Protein AF-A0A2U1QPB9-F1 (afdb_monomer)

Structure (mmCIF, N/CA/C/O backbone):
data_AF-A0A2U1QPB9-F1
#
_entry.id   AF-A0A2U1QPB9-F1
#
loop_
_atom_site.group_PDB
_atom_site.id
_atom_site.type_symbol
_atom_site.label_atom_id
_atom_site.label_alt_id
_atom_site.label_comp_id
_atom_site.label_asym_id
_atom_site.label_entity_id
_atom_site.label_seq_id
_atom_site.pdbx_PDB_ins_code
_atom_site.Cartn_x
_atom_site.Cartn_y
_atom_site.Cartn_z
_atom_site.occupancy
_atom_site.B_iso_or_equiv
_atom_site.auth_seq_id
_atom_site.auth_comp_id
_atom_site.auth_asym_id
_atom_site.auth_atom_id
_atom_site.pdbx_PDB_model_num
ATOM 1 N N . MET A 1 1 ? -18.618 -3.425 -30.681 1.00 31.23 1 MET A N 1
ATOM 2 C CA . MET A 1 1 ? -19.713 -3.202 -29.715 1.00 31.23 1 MET A CA 1
ATOM 3 C C . MET A 1 1 ? -19.064 -2.674 -28.454 1.00 31.23 1 MET A C 1
ATOM 5 O O . MET A 1 1 ? -18.301 -3.406 -27.848 1.00 31.23 1 MET A O 1
ATOM 9 N N . GLY A 1 2 ? -19.210 -1.377 -28.180 1.00 29.22 2 GLY A N 1
ATOM 10 C CA . GLY A 1 2 ? -18.574 -0.750 -27.023 1.00 29.22 2 GLY A CA 1
ATOM 11 C C . GLY A 1 2 ? -19.308 -1.152 -25.754 1.00 29.22 2 GLY A C 1
ATOM 12 O O . GLY A 1 2 ? -20.514 -0.918 -25.661 1.00 29.22 2 GLY A O 1
ATOM 13 N N . ASP A 1 3 ? -18.593 -1.765 -24.814 1.00 31.22 3 ASP A N 1
ATOM 14 C CA . ASP A 1 3 ? -19.097 -2.020 -23.470 1.00 31.22 3 ASP A CA 1
ATOM 15 C C . ASP A 1 3 ? -19.574 -0.693 -22.873 1.00 31.22 3 ASP A C 1
ATOM 17 O O . ASP A 1 3 ? -18.786 0.211 -22.589 1.00 31.22 3 ASP A O 1
ATOM 21 N N . GLN A 1 4 ? -20.889 -0.542 -22.718 1.00 29.77 4 GLN A N 1
ATOM 22 C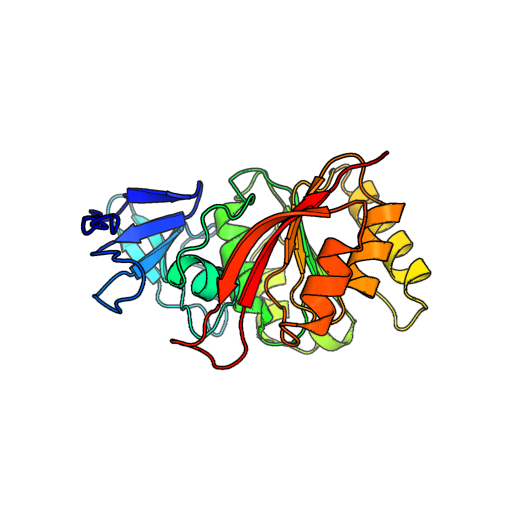 CA . GLN A 1 4 ? -21.459 0.557 -21.951 1.00 29.77 4 GLN A CA 1
ATOM 23 C C . GLN A 1 4 ? -21.097 0.334 -20.480 1.00 29.77 4 GLN A C 1
ATOM 25 O O . GLN A 1 4 ? -21.797 -0.369 -19.751 1.00 29.77 4 GLN A O 1
ATOM 30 N N . ILE A 1 5 ? -19.973 0.913 -20.055 1.00 40.00 5 ILE A N 1
ATOM 31 C CA . ILE A 1 5 ? -19.522 0.918 -18.662 1.00 40.00 5 ILE A CA 1
ATOM 32 C C . ILE A 1 5 ? -20.574 1.670 -17.842 1.00 40.00 5 ILE A C 1
ATOM 34 O O . ILE A 1 5 ? -20.706 2.894 -17.941 1.00 40.00 5 ILE A O 1
ATOM 38 N N . ARG A 1 6 ? -21.368 0.919 -17.074 1.00 33.16 6 ARG A N 1
ATOM 39 C CA . ARG A 1 6 ? -22.390 1.476 -16.184 1.00 33.16 6 ARG A CA 1
ATOM 40 C C . ARG A 1 6 ? -21.696 2.234 -15.043 1.00 33.16 6 ARG A C 1
ATOM 42 O O . ARG A 1 6 ? -20.728 1.707 -14.499 1.00 33.16 6 ARG A O 1
ATOM 49 N N . PRO A 1 7 ? -22.165 3.436 -14.666 1.00 39.03 7 PRO A N 1
ATOM 50 C CA . PRO A 1 7 ? -21.638 4.138 -13.500 1.00 39.03 7 PRO A CA 1
ATOM 51 C C . PRO A 1 7 ? -21.845 3.281 -12.244 1.00 39.03 7 PRO A C 1
ATOM 53 O O . PRO A 1 7 ? -22.970 2.864 -11.958 1.00 39.03 7 PRO A O 1
ATOM 56 N N . TYR A 1 8 ? -20.761 3.001 -11.518 1.00 43.78 8 TYR A N 1
ATOM 57 C CA . TYR A 1 8 ? -20.815 2.299 -10.237 1.00 43.78 8 TYR A CA 1
ATOM 58 C C . TYR A 1 8 ? -21.215 3.307 -9.160 1.00 43.78 8 TYR A C 1
ATOM 60 O O . TYR A 1 8 ? -20.499 4.281 -8.947 1.00 43.78 8 TYR A O 1
ATOM 68 N N . TYR A 1 9 ? -22.360 3.103 -8.510 1.00 41.06 9 TYR A N 1
ATOM 69 C CA . TYR A 1 9 ? -22.781 3.903 -7.360 1.00 41.06 9 TYR A CA 1
ATOM 70 C C . TYR A 1 9 ? -22.351 3.176 -6.089 1.00 41.06 9 TYR A C 1
ATOM 72 O O . TYR A 1 9 ? -22.903 2.123 -5.773 1.00 41.06 9 TYR A O 1
ATOM 80 N N . ALA A 1 10 ? -21.371 3.723 -5.376 1.00 54.56 10 ALA A N 1
ATOM 81 C CA . ALA A 1 10 ? -20.913 3.183 -4.105 1.00 54.56 10 ALA A CA 1
ATOM 82 C C . ALA A 1 10 ? -21.381 4.078 -2.953 1.00 54.56 10 ALA A C 1
ATOM 84 O O . ALA A 1 10 ? -20.996 5.248 -2.855 1.00 54.56 10 ALA A O 1
ATOM 85 N N . ASN A 1 11 ? -22.210 3.514 -2.072 1.00 58.34 11 ASN A N 1
ATOM 86 C CA . ASN A 1 11 ? -22.439 4.093 -0.751 1.00 58.34 11 ASN A CA 1
ATOM 87 C C . ASN A 1 11 ? -21.139 4.006 0.057 1.00 58.34 11 ASN A C 1
ATOM 89 O O . ASN A 1 11 ? -20.314 3.125 -0.204 1.00 58.34 11 ASN A O 1
ATOM 93 N N . PHE A 1 12 ? -20.971 4.887 1.047 1.00 60.97 12 PHE A N 1
ATOM 94 C CA . PHE A 1 12 ? -19.827 4.800 1.953 1.00 60.97 12 PHE A CA 1
ATOM 95 C C . PHE A 1 12 ? -19.706 3.376 2.526 1.00 60.97 12 PHE A C 1
ATOM 97 O O . PHE A 1 12 ? -20.703 2.800 2.964 1.00 60.97 12 PHE A O 1
ATOM 104 N N . GLY A 1 13 ? -18.497 2.809 2.486 1.00 60.69 13 GLY A N 1
ATOM 105 C CA . GLY A 1 13 ? -18.229 1.440 2.936 1.00 60.69 13 GLY A CA 1
ATOM 106 C C . GLY A 1 13 ? -18.401 0.358 1.866 1.00 60.69 13 GLY A C 1
ATOM 107 O O . GLY A 1 13 ? -18.255 -0.820 2.178 1.00 60.69 13 GLY A O 1
ATOM 108 N N . THR A 1 14 ? -18.664 0.716 0.603 1.00 77.81 14 THR A N 1
ATOM 109 C CA . THR A 1 14 ? -18.613 -0.269 -0.489 1.00 77.81 14 THR A CA 1
ATOM 110 C C . THR A 1 14 ? -17.170 -0.727 -0.681 1.00 77.81 14 THR A C 1
ATOM 112 O O . THR A 1 14 ? -16.302 0.077 -1.023 1.00 77.81 14 THR A O 1
ATOM 115 N N . THR A 1 15 ? -16.909 -2.012 -0.464 1.00 84.62 15 THR A N 1
ATOM 116 C CA . THR A 1 15 ? -15.596 -2.620 -0.694 1.00 84.62 15 THR A CA 1
ATOM 117 C C . THR A 1 15 ? -15.289 -2.645 -2.190 1.00 84.62 15 THR A C 1
ATOM 119 O O . THR A 1 15 ? -16.035 -3.236 -2.971 1.00 84.62 15 THR A O 1
ATOM 122 N N . LEU A 1 16 ? -14.196 -1.992 -2.587 1.00 86.38 16 LEU A N 1
ATOM 123 C CA . LEU A 1 16 ? -13.670 -2.033 -3.954 1.00 86.38 16 LEU A CA 1
ATOM 124 C C . LEU A 1 16 ? -12.620 -3.143 -4.095 1.00 86.38 16 LEU A C 1
ATOM 126 O O . LEU A 1 16 ? -12.672 -3.936 -5.031 1.00 86.38 16 LEU A O 1
ATOM 130 N N . PHE A 1 17 ? -11.711 -3.211 -3.123 1.00 88.88 17 PHE A N 1
ATOM 131 C CA . PHE A 1 17 ? -10.775 -4.311 -2.893 1.00 88.88 17 PHE A CA 1
ATOM 132 C C . PHE A 1 17 ? -10.798 -4.643 -1.405 1.00 88.88 17 PHE A C 1
ATOM 134 O O . PHE A 1 17 ? -11.188 -3.796 -0.601 1.00 88.88 17 PHE A O 1
ATOM 141 N N . ASP A 1 18 ? -10.368 -5.836 -1.010 1.00 89.12 18 ASP A N 1
ATOM 142 C CA . ASP A 1 18 ? -10.300 -6.174 0.412 1.00 89.12 18 ASP A CA 1
ATOM 143 C C . ASP A 1 18 ? -9.385 -5.175 1.144 1.00 89.12 18 ASP A C 1
ATOM 145 O O . ASP A 1 18 ? -8.213 -5.028 0.809 1.00 89.12 18 ASP A O 1
ATOM 149 N N . GLY A 1 19 ? -9.945 -4.433 2.105 1.00 88.56 19 GLY A N 1
ATOM 150 C CA . GLY A 1 19 ? -9.255 -3.349 2.822 1.00 88.56 19 GLY A CA 1
ATOM 151 C C . GLY A 1 19 ? -9.299 -1.962 2.157 1.00 88.56 19 GLY A C 1
ATOM 152 O O . GLY A 1 19 ? -8.872 -0.990 2.782 1.00 88.56 19 GLY A O 1
ATOM 153 N N . VAL A 1 20 ? -9.862 -1.834 0.948 1.00 90.31 20 VAL A N 1
ATOM 154 C CA . VAL A 1 20 ? -10.071 -0.556 0.244 1.00 90.31 20 VAL A CA 1
ATOM 155 C C . VAL A 1 20 ? -11.555 -0.308 -0.010 1.00 90.31 20 VAL A C 1
ATOM 157 O O . VAL A 1 20 ? -12.249 -1.098 -0.655 1.00 90.31 20 VAL A O 1
ATOM 160 N N . PHE A 1 21 ? -12.031 0.849 0.434 1.00 88.56 21 PHE A N 1
ATOM 161 C CA . PHE A 1 21 ? -13.428 1.252 0.337 1.00 88.56 21 PHE A CA 1
ATOM 162 C C . PHE A 1 21 ? -13.599 2.423 -0.623 1.00 88.56 21 PHE A C 1
ATOM 164 O O . PHE A 1 21 ? -12.686 3.219 -0.840 1.00 88.56 21 PHE A O 1
ATOM 171 N N . LEU A 1 22 ? -14.795 2.531 -1.186 1.00 85.19 22 LEU A N 1
ATOM 172 C CA . LEU A 1 22 ? -15.170 3.553 -2.149 1.00 85.19 22 LEU A CA 1
ATOM 173 C C . LEU A 1 22 ? -16.419 4.297 -1.675 1.00 85.19 22 LEU A C 1
ATOM 175 O O . LEU A 1 22 ? -17.370 3.686 -1.185 1.00 85.19 22 LEU A O 1
ATOM 179 N N . GLN A 1 23 ? -16.441 5.607 -1.906 1.00 79.19 23 GLN A N 1
ATOM 180 C CA . GLN A 1 23 ? -17.646 6.429 -1.873 1.00 79.19 23 GLN A CA 1
ATOM 181 C C . GLN A 1 23 ? -17.743 7.238 -3.170 1.00 79.19 23 GLN A C 1
ATOM 183 O O . GLN A 1 23 ? -16.753 7.806 -3.623 1.00 79.19 23 GLN A O 1
ATOM 188 N N . GLY A 1 24 ? -18.939 7.324 -3.756 1.00 70.62 24 GLY A N 1
ATOM 189 C CA . GLY A 1 24 ? -19.188 8.148 -4.944 1.00 70.62 24 GLY A CA 1
ATOM 190 C C . GLY A 1 24 ? -19.326 7.340 -6.234 1.00 70.62 24 GLY A C 1
ATOM 191 O O . GLY A 1 24 ? -19.690 6.161 -6.202 1.00 70.62 24 GLY A O 1
ATOM 192 N N . LYS A 1 25 ? -19.119 7.996 -7.386 1.00 57.69 25 LYS A N 1
ATOM 193 C CA . LYS A 1 25 ? -19.353 7.396 -8.708 1.00 57.69 25 LYS A CA 1
ATOM 194 C C . LYS A 1 25 ? -18.043 7.034 -9.395 1.00 57.69 25 LYS A C 1
ATOM 196 O O . LYS A 1 25 ? -17.324 7.906 -9.845 1.00 57.69 25 LYS A O 1
ATOM 201 N N . MET A 1 26 ? -17.757 5.753 -9.593 1.00 52.47 26 MET A N 1
ATOM 202 C CA . MET A 1 26 ? -16.666 5.378 -10.500 1.00 52.47 26 MET A CA 1
ATOM 203 C C . MET A 1 26 ? -17.198 5.170 -11.914 1.00 52.47 26 MET A C 1
ATOM 205 O O . MET A 1 26 ? -18.102 4.363 -12.147 1.00 52.47 26 MET A O 1
ATOM 209 N N . ARG A 1 27 ? -16.600 5.869 -12.880 1.00 52.16 27 ARG A N 1
ATOM 210 C CA . ARG A 1 27 ? -16.735 5.568 -14.306 1.00 52.16 27 ARG A CA 1
ATOM 211 C C . ARG A 1 27 ? -15.343 5.627 -14.929 1.00 52.16 27 ARG A C 1
ATOM 213 O O . ARG A 1 27 ? -14.670 6.649 -14.850 1.00 52.16 27 ARG A O 1
ATOM 220 N N . ALA A 1 28 ? -14.905 4.505 -15.504 1.00 45.84 28 ALA A N 1
ATOM 221 C CA . ALA A 1 28 ? -13.583 4.386 -16.113 1.00 45.84 28 ALA A CA 1
ATOM 222 C C . ALA A 1 28 ? -13.375 5.500 -17.153 1.00 45.84 28 ALA A C 1
ATOM 224 O O . ALA A 1 28 ? -14.188 5.652 -18.067 1.00 45.84 28 ALA A O 1
ATOM 225 N N . GLY A 1 29 ? -12.313 6.292 -16.985 1.00 47.53 29 GLY A N 1
ATOM 226 C CA . GLY A 1 29 ? -11.995 7.420 -17.864 1.00 47.53 29 GLY A CA 1
ATOM 227 C C . GLY A 1 29 ? -12.752 8.728 -17.588 1.00 47.53 29 GLY A C 1
ATOM 228 O O . GLY A 1 29 ? -12.654 9.639 -18.406 1.00 47.53 29 GLY A O 1
ATOM 229 N N . THR A 1 30 ? -13.490 8.864 -16.477 1.00 49.97 30 THR A N 1
ATOM 230 C CA . THR A 1 30 ? -14.100 10.148 -16.066 1.00 49.97 30 THR A CA 1
ATOM 231 C C . THR A 1 30 ? -13.892 10.451 -14.578 1.00 49.97 30 THR A C 1
ATOM 233 O O . THR A 1 30 ? -14.080 9.576 -13.738 1.00 49.97 30 THR A O 1
ATOM 236 N N . ASN A 1 31 ? -13.575 11.713 -14.268 1.00 48.59 31 ASN A N 1
ATOM 237 C CA . ASN A 1 31 ? -13.166 12.234 -12.951 1.00 48.59 31 ASN A CA 1
ATOM 238 C C . ASN A 1 31 ? -14.324 12.528 -11.965 1.00 48.59 31 ASN A C 1
ATOM 240 O O . ASN A 1 31 ? -14.207 13.425 -11.129 1.00 48.59 31 ASN A O 1
ATOM 244 N N . GLU A 1 32 ? -15.475 11.863 -12.050 1.00 53.94 32 GLU A N 1
ATOM 245 C CA . GLU A 1 32 ? -16.621 12.254 -11.212 1.00 53.94 32 GLU A CA 1
ATOM 246 C C . GLU A 1 32 ? -16.530 11.678 -9.786 1.00 53.94 32 GLU A C 1
ATOM 248 O O . GLU A 1 32 ? -16.831 10.522 -9.560 1.00 53.94 32 GLU A O 1
ATOM 253 N N . THR A 1 33 ? -16.130 12.509 -8.816 1.00 64.25 33 THR A N 1
ATOM 254 C CA . THR A 1 33 ? -16.472 12.435 -7.371 1.00 64.25 33 THR A CA 1
ATOM 255 C C . THR A 1 33 ? -16.235 11.123 -6.598 1.00 64.25 33 THR A C 1
ATOM 257 O O . THR A 1 33 ? -16.818 10.939 -5.528 1.00 64.25 33 THR A O 1
ATOM 260 N N . ALA A 1 34 ? -15.401 10.210 -7.097 1.00 73.81 34 ALA A N 1
ATOM 261 C CA . ALA A 1 34 ? -15.007 9.002 -6.374 1.00 73.81 34 ALA A CA 1
ATOM 262 C C . ALA A 1 34 ? -13.895 9.294 -5.355 1.00 73.81 34 ALA A C 1
ATOM 264 O O . ALA A 1 34 ? -12.807 9.739 -5.730 1.00 73.81 34 ALA A O 1
ATOM 265 N N . THR A 1 35 ? -14.152 8.976 -4.088 1.00 82.56 35 THR A N 1
ATOM 266 C CA . THR A 1 35 ? -13.167 9.037 -3.003 1.00 82.56 35 THR A CA 1
ATOM 267 C C . THR A 1 35 ? -12.873 7.628 -2.504 1.00 82.56 35 THR A C 1
ATOM 269 O O . THR A 1 35 ? -13.791 6.832 -2.287 1.00 82.56 35 THR A O 1
ATOM 272 N N . TYR A 1 36 ? -11.591 7.316 -2.332 1.00 87.00 36 TYR A N 1
ATOM 273 C CA . TYR A 1 36 ? -11.118 6.011 -1.871 1.00 87.00 36 TYR A CA 1
ATOM 274 C C . TYR A 1 36 ? -10.655 6.104 -0.428 1.00 87.00 36 TYR A C 1
ATOM 276 O O . TYR A 1 36 ? -10.096 7.126 -0.024 1.00 87.00 36 TYR A O 1
ATOM 284 N N . TYR A 1 37 ? -10.847 5.027 0.324 1.00 89.12 37 TYR A N 1
ATOM 285 C CA . TYR A 1 37 ? -10.541 4.995 1.744 1.00 89.12 37 TYR A CA 1
ATOM 286 C C . TYR A 1 37 ? -9.837 3.708 2.150 1.00 89.12 37 TYR A C 1
ATOM 288 O O . TYR A 1 37 ? -10.176 2.627 1.667 1.00 89.12 37 TYR A O 1
ATOM 296 N N . THR A 1 38 ? -8.939 3.822 3.122 1.00 90.38 38 THR A N 1
ATOM 297 C CA . THR A 1 38 ? -8.446 2.698 3.923 1.00 90.38 38 THR A CA 1
ATOM 298 C C . THR A 1 38 ? -8.943 2.839 5.357 1.00 90.38 38 THR A C 1
ATOM 300 O O . THR A 1 38 ? -9.168 3.948 5.844 1.00 90.38 38 THR A O 1
ATOM 303 N N . LYS A 1 39 ? -9.164 1.720 6.048 1.00 89.69 39 LYS A N 1
ATOM 304 C CA . LYS A 1 39 ? -9.515 1.751 7.473 1.00 89.69 39 LYS A CA 1
ATOM 305 C C . LYS A 1 39 ? -8.243 1.998 8.280 1.00 89.69 39 LYS A C 1
ATOM 307 O O . LYS A 1 39 ? -7.309 1.210 8.180 1.00 89.69 39 LYS A O 1
ATOM 312 N N . LYS A 1 40 ? -8.211 3.054 9.088 1.00 86.94 40 LYS A N 1
ATOM 313 C CA . LYS A 1 40 ? -7.020 3.417 9.858 1.00 86.94 40 LYS A CA 1
ATOM 314 C C . LYS A 1 40 ? -6.697 2.322 10.875 1.00 86.94 40 LYS A C 1
ATOM 316 O O . LYS A 1 40 ? -7.575 1.892 11.627 1.00 86.94 40 LYS A O 1
ATOM 321 N N . LEU A 1 41 ? -5.443 1.875 10.890 1.00 85.81 41 LEU A N 1
ATOM 322 C CA . LEU A 1 41 ? -5.000 0.811 11.793 1.00 85.81 41 LEU A CA 1
ATOM 323 C C . LEU A 1 41 ? -4.977 1.243 13.268 1.00 85.81 41 LEU A C 1
ATOM 325 O O . LEU A 1 41 ? -5.412 0.487 14.136 1.00 85.81 41 LEU A O 1
ATOM 329 N N . GLU A 1 42 ? -4.491 2.460 13.524 1.00 79.38 42 GLU A N 1
ATOM 330 C CA . GLU A 1 42 ? -4.326 3.051 14.856 1.00 79.38 42 GLU A CA 1
ATOM 331 C C . GLU A 1 42 ? -5.126 4.369 14.936 1.00 79.38 42 GLU A C 1
ATOM 333 O O . GLU A 1 42 ? -4.629 5.426 14.530 1.00 79.38 42 GLU A O 1
ATOM 338 N N . PRO A 1 43 ? -6.395 4.322 15.390 1.00 75.00 43 PRO A N 1
ATOM 339 C CA . PRO A 1 43 ? -7.240 5.508 15.540 1.00 75.00 43 PRO A CA 1
ATOM 340 C C . PRO A 1 43 ? -6.640 6.540 16.504 1.00 75.00 43 PRO A C 1
ATOM 342 O O . PRO A 1 43 ? -6.023 6.179 17.508 1.00 75.00 43 PRO A O 1
ATOM 345 N N . GLY A 1 44 ? -6.823 7.829 16.216 1.00 69.69 44 GLY A N 1
ATOM 346 C CA . GLY A 1 44 ? -6.347 8.935 17.055 1.00 69.69 44 GLY A CA 1
ATOM 347 C C . GLY A 1 44 ? -4.836 9.200 17.019 1.00 69.69 44 GLY A C 1
ATOM 348 O O . GLY A 1 44 ? -4.380 10.155 17.648 1.00 69.69 44 GLY A O 1
ATOM 349 N N . GLN A 1 45 ? -4.052 8.400 16.289 1.00 68.81 45 GLN A N 1
ATOM 350 C CA . GLN A 1 45 ? -2.648 8.696 16.004 1.00 68.81 45 GLN A CA 1
ATOM 351 C C . GLN A 1 45 ? -2.517 9.241 14.583 1.00 68.81 45 GLN A C 1
ATOM 353 O O . GLN A 1 45 ? -2.634 8.501 13.606 1.00 68.81 45 GLN A O 1
ATOM 358 N N . ASP A 1 46 ? -2.281 10.546 14.476 1.00 63.28 46 ASP A N 1
ATOM 359 C CA . ASP A 1 46 ? -1.917 11.191 13.218 1.00 63.28 46 ASP A CA 1
ATOM 360 C C . ASP A 1 46 ? -0.398 11.341 13.167 1.00 63.28 46 ASP A C 1
ATOM 362 O O . ASP A 1 46 ? 0.238 11.748 14.142 1.00 63.28 46 ASP A O 1
ATOM 366 N N . PHE A 1 47 ? 0.197 11.008 12.027 1.00 65.25 47 PHE A N 1
ATOM 367 C CA . PHE A 1 47 ? 1.612 11.265 11.775 1.00 65.25 47 PHE A CA 1
ATOM 368 C C . PHE A 1 47 ? 1.746 12.499 10.871 1.00 65.25 47 PHE A C 1
ATOM 370 O O . PHE A 1 47 ? 0.782 12.881 10.200 1.00 65.25 47 PHE A O 1
ATOM 377 N N . PRO A 1 48 ? 2.912 13.170 10.857 1.00 53.88 48 PRO A N 1
ATOM 378 C CA . PRO A 1 48 ? 3.106 14.356 10.036 1.00 53.88 48 PRO A CA 1
ATOM 379 C C . PRO A 1 48 ? 2.740 14.063 8.580 1.00 53.88 48 PRO A C 1
ATOM 381 O O . PRO A 1 48 ? 3.258 13.117 7.989 1.00 53.88 48 PRO A O 1
ATOM 384 N N . HIS A 1 49 ? 1.856 14.892 8.021 1.00 59.00 49 HIS A N 1
ATOM 385 C CA . HIS A 1 49 ? 1.332 14.759 6.661 1.00 59.00 49 HIS A CA 1
ATOM 386 C C . HIS A 1 49 ? 0.414 13.556 6.430 1.00 59.00 49 HIS A C 1
ATOM 388 O O . HIS A 1 49 ? 0.303 13.103 5.296 1.00 59.00 49 HIS A O 1
ATOM 394 N N . ASP A 1 50 ? -0.279 13.056 7.453 1.00 61.66 50 ASP A N 1
ATOM 395 C CA . ASP A 1 50 ? -1.374 12.125 7.205 1.00 61.66 50 ASP A CA 1
ATOM 396 C C . ASP A 1 50 ? -2.451 12.774 6.305 1.00 61.66 50 ASP A C 1
ATOM 398 O O . ASP A 1 50 ? -2.701 13.982 6.370 1.00 61.66 50 ASP A O 1
ATOM 402 N N . CYS A 1 51 ? -3.049 11.985 5.411 1.00 67.25 51 CYS A N 1
ATOM 403 C CA . CYS A 1 51 ? -4.157 12.462 4.582 1.00 67.25 51 CYS A CA 1
ATOM 404 C C . CYS A 1 51 ? -5.402 12.715 5.439 1.00 67.25 51 CYS A C 1
ATOM 406 O O . CYS A 1 51 ? -5.469 12.304 6.594 1.00 67.25 51 CYS A O 1
ATOM 408 N N . GLU A 1 52 ? -6.406 13.369 4.855 1.00 73.75 52 GLU A N 1
ATOM 409 C CA . GLU A 1 52 ? -7.680 13.634 5.525 1.00 73.75 52 GLU A CA 1
ATOM 410 C C . GLU A 1 52 ? -8.260 12.355 6.159 1.00 73.75 52 GLU A C 1
ATOM 412 O O . GLU A 1 52 ? -8.432 11.329 5.491 1.00 73.75 52 GLU A O 1
ATOM 417 N N . VAL A 1 53 ? -8.538 12.425 7.463 1.00 75.31 53 VAL A N 1
ATOM 418 C CA . VAL A 1 53 ? -9.155 11.348 8.240 1.00 75.31 53 VAL A CA 1
ATOM 419 C C . VAL A 1 53 ? -10.629 11.673 8.423 1.00 75.31 53 VAL A C 1
ATOM 421 O O . VAL A 1 53 ? -10.995 12.760 8.869 1.00 75.31 53 VAL A O 1
ATOM 424 N N . VAL A 1 54 ? -11.479 10.709 8.093 1.00 73.44 54 VAL A N 1
ATOM 425 C CA . VAL A 1 54 ? -12.926 10.802 8.246 1.00 73.44 54 VAL A CA 1
ATOM 426 C C . VAL A 1 54 ? -13.366 9.760 9.263 1.00 73.44 54 VAL A C 1
ATOM 428 O O . VAL A 1 54 ? -13.182 8.558 9.064 1.00 73.44 54 VAL A O 1
ATOM 431 N N . THR A 1 55 ? -13.967 10.212 10.359 1.00 69.69 55 THR A N 1
ATOM 432 C CA . THR A 1 55 ? -14.581 9.325 11.351 1.00 69.69 55 THR A CA 1
ATOM 433 C C . THR A 1 55 ? -16.027 9.072 10.972 1.00 69.69 55 THR A C 1
ATOM 435 O O . THR A 1 55 ? -16.805 10.007 10.776 1.00 69.69 55 THR A O 1
ATOM 438 N N . ILE A 1 56 ? -16.396 7.801 10.867 1.00 65.31 56 ILE A N 1
ATOM 439 C CA . ILE A 1 56 ? -17.762 7.384 10.544 1.00 65.31 56 ILE A CA 1
ATOM 440 C C . ILE A 1 56 ? -18.290 6.532 11.698 1.00 65.31 56 ILE A C 1
ATOM 442 O O . ILE A 1 56 ? -17.535 6.187 12.609 1.00 65.31 56 ILE A O 1
ATOM 446 N N . GLN A 1 57 ? -19.610 6.325 11.716 1.00 52.28 57 GLN A N 1
ATOM 447 C CA . GLN A 1 57 ? -20.367 5.640 12.770 1.00 52.28 57 GLN A CA 1
ATOM 448 C C . GLN A 1 57 ? -19.577 4.492 13.422 1.00 52.28 57 GLN A C 1
ATOM 450 O O . GLN A 1 57 ? -18.856 3.759 12.749 1.00 52.28 57 GLN A O 1
ATOM 455 N N . ASP A 1 58 ? -19.718 4.375 14.744 1.00 64.62 58 ASP A N 1
ATOM 456 C CA . ASP A 1 58 ? -18.969 3.457 15.617 1.00 64.62 58 ASP A CA 1
ATOM 457 C C . ASP A 1 58 ? -17.497 3.835 15.878 1.00 64.62 58 ASP A C 1
ATOM 459 O O . ASP A 1 58 ? -16.686 2.982 16.233 1.00 64.62 58 ASP A O 1
ATOM 463 N N . ASN A 1 59 ? -17.146 5.125 15.756 1.00 71.94 59 ASN A N 1
ATOM 464 C CA . ASN A 1 59 ? -15.795 5.662 16.006 1.00 71.94 59 ASN A CA 1
ATOM 465 C C . ASN A 1 59 ? -14.700 4.994 15.157 1.00 71.94 59 ASN A C 1
ATOM 467 O O . ASN A 1 59 ? -13.539 4.918 15.564 1.00 71.94 59 ASN A O 1
ATOM 471 N N . VAL A 1 60 ? -15.057 4.507 13.967 1.00 79.81 60 VAL A N 1
ATOM 472 C CA . VAL A 1 60 ? -14.080 3.958 13.030 1.00 79.81 60 VAL A CA 1
ATOM 473 C C . VAL A 1 60 ? -13.513 5.095 12.190 1.00 79.81 60 VAL A C 1
ATOM 475 O O . VAL A 1 60 ? -14.243 5.789 11.480 1.00 79.81 60 VAL A O 1
ATOM 478 N N . GLU A 1 61 ? -12.198 5.275 12.269 1.00 84.81 61 GLU A N 1
ATOM 479 C CA . GLU A 1 61 ? -11.461 6.235 11.453 1.00 84.81 61 GLU A CA 1
ATOM 480 C C . GLU A 1 61 ? -11.079 5.615 10.107 1.00 84.81 61 GLU A C 1
ATOM 482 O O . GLU A 1 61 ? -10.486 4.535 10.032 1.00 84.81 61 GLU A O 1
ATOM 487 N N . TYR A 1 62 ? -11.407 6.323 9.033 1.00 86.06 62 TYR A N 1
ATOM 488 C CA . TYR A 1 62 ? -10.989 6.013 7.675 1.00 86.06 62 TYR A CA 1
ATOM 489 C C . TYR A 1 62 ? -10.055 7.102 7.171 1.00 86.06 62 TYR A C 1
ATOM 491 O O . TYR A 1 62 ? -10.268 8.283 7.430 1.00 86.06 62 TYR A O 1
ATOM 499 N N . ARG A 1 63 ? -9.039 6.712 6.411 1.00 86.88 63 ARG A N 1
ATOM 500 C CA . ARG A 1 63 ? -8.117 7.632 5.754 1.00 86.88 63 ARG A CA 1
ATOM 501 C C . ARG A 1 63 ? -8.494 7.773 4.291 1.00 86.88 63 ARG A C 1
ATOM 503 O O . ARG A 1 63 ? -8.663 6.767 3.607 1.00 86.88 63 ARG A O 1
ATOM 510 N N . VAL A 1 64 ? -8.568 9.005 3.801 1.00 87.31 64 VAL A N 1
ATOM 511 C CA . VAL A 1 64 ? -8.731 9.294 2.373 1.00 87.31 64 VAL A CA 1
ATOM 512 C C . VAL A 1 64 ? -7.435 8.965 1.632 1.00 87.31 64 VAL A C 1
ATOM 514 O O . VAL A 1 64 ? -6.353 9.436 1.990 1.00 87.31 64 VAL A O 1
ATOM 517 N N . MET A 1 65 ? -7.535 8.172 0.567 1.00 87.94 65 MET A N 1
ATOM 518 C CA . MET A 1 65 ? -6.404 7.914 -0.318 1.00 87.94 65 MET A CA 1
ATOM 519 C C . MET A 1 65 ? -6.309 9.014 -1.370 1.00 87.94 65 MET A C 1
ATOM 521 O O . MET A 1 65 ? -7.226 9.173 -2.176 1.00 87.94 65 MET A O 1
ATOM 525 N N . ASN A 1 66 ? -5.195 9.747 -1.395 1.00 85.69 66 ASN A N 1
ATOM 526 C CA . ASN A 1 66 ? -4.956 10.798 -2.378 1.00 85.69 66 ASN A CA 1
ATOM 527 C C . ASN A 1 66 ? -4.253 10.223 -3.629 1.00 85.69 66 ASN A C 1
ATOM 529 O O . ASN A 1 66 ? -3.078 9.853 -3.540 1.00 85.69 66 ASN A O 1
ATOM 533 N N . PRO A 1 67 ? -4.913 10.186 -4.807 1.00 85.12 67 PRO A N 1
ATOM 534 C CA . PRO A 1 67 ? -4.322 9.661 -6.041 1.00 85.12 67 PRO A CA 1
ATOM 535 C C . PRO A 1 67 ? -3.112 10.447 -6.564 1.00 85.12 67 PRO A C 1
ATOM 537 O O . PRO A 1 67 ? -2.361 9.918 -7.371 1.00 85.12 67 PRO A O 1
ATOM 540 N N . ILE A 1 68 ? -2.904 11.692 -6.127 1.00 82.12 68 ILE A N 1
ATOM 541 C CA . ILE A 1 68 ? -1.747 12.511 -6.527 1.00 82.12 68 ILE A CA 1
ATOM 542 C C . ILE A 1 68 ? -0.505 12.147 -5.699 1.00 82.12 68 ILE A C 1
ATOM 544 O O . ILE A 1 68 ? 0.615 12.250 -6.186 1.00 82.12 68 ILE A O 1
ATOM 548 N N . LEU A 1 69 ? -0.697 11.703 -4.452 1.00 81.50 69 LEU A N 1
ATOM 549 C CA . LEU A 1 69 ? 0.388 11.447 -3.495 1.00 81.50 69 LEU A CA 1
ATOM 550 C C . LEU A 1 69 ? 0.756 9.964 -3.365 1.00 81.50 69 LEU A C 1
ATOM 552 O O . LEU A 1 69 ? 1.708 9.625 -2.669 1.00 81.50 69 LEU A O 1
ATOM 556 N N . SER A 1 70 ? 0.001 9.061 -3.995 1.00 85.62 70 SER A N 1
ATOM 557 C CA . SER A 1 70 ? 0.270 7.627 -3.934 1.00 85.62 70 SER A CA 1
ATOM 558 C C . SER A 1 70 ? -0.004 6.937 -5.253 1.00 85.62 70 SER A C 1
ATOM 560 O O . SER A 1 70 ? -1.122 6.961 -5.766 1.00 85.62 70 SER A O 1
ATOM 562 N N . LYS A 1 71 ? 0.999 6.206 -5.740 1.00 82.56 71 LYS A N 1
ATOM 563 C CA . LYS A 1 71 ? 0.891 5.386 -6.948 1.00 82.56 71 LYS A CA 1
ATOM 564 C C . LYS A 1 71 ? -0.101 4.229 -6.797 1.00 82.56 71 LYS A C 1
ATOM 566 O O . LYS A 1 71 ? -0.752 3.871 -7.777 1.00 82.56 71 LYS A O 1
ATOM 571 N N . LEU A 1 72 ? -0.318 3.698 -5.585 1.00 87.12 72 LEU A N 1
ATOM 572 C CA . LEU A 1 72 ? -1.408 2.742 -5.327 1.00 87.12 72 LEU A CA 1
ATOM 573 C C . LEU A 1 72 ? -2.772 3.402 -5.565 1.00 87.12 72 LEU A C 1
ATOM 575 O O . LEU A 1 72 ? -3.578 2.894 -6.343 1.00 87.12 72 LEU A O 1
ATOM 579 N N . ALA A 1 73 ? -3.013 4.553 -4.933 1.00 86.69 73 ALA A N 1
ATOM 580 C CA . ALA A 1 73 ? -4.265 5.295 -5.077 1.00 86.69 73 ALA A CA 1
ATOM 581 C C . ALA A 1 73 ? -4.496 5.743 -6.530 1.00 86.69 73 ALA A C 1
ATOM 583 O O . ALA A 1 73 ? -5.603 5.622 -7.052 1.00 86.69 73 ALA A O 1
ATOM 584 N N . ALA A 1 74 ? -3.435 6.182 -7.207 1.00 85.06 74 ALA A N 1
ATOM 585 C CA . ALA A 1 74 ? -3.432 6.535 -8.619 1.00 85.06 74 ALA A CA 1
ATOM 586 C C . ALA A 1 74 ? -3.808 5.343 -9.516 1.00 85.06 74 ALA A C 1
ATOM 588 O O . ALA A 1 74 ? -4.631 5.480 -10.419 1.00 85.06 74 ALA A O 1
ATOM 589 N N . SER A 1 75 ? -3.265 4.154 -9.234 1.00 83.25 75 SER A N 1
ATOM 590 C CA . SER A 1 75 ? -3.577 2.915 -9.963 1.00 83.25 75 SER A CA 1
ATOM 591 C C . SER A 1 75 ? -5.039 2.505 -9.793 1.00 83.25 75 SER A C 1
ATOM 593 O O . SER A 1 75 ? -5.703 2.130 -10.760 1.00 83.25 75 SER A O 1
ATOM 595 N N . ILE A 1 76 ? -5.554 2.607 -8.566 1.00 86.00 76 ILE A N 1
ATOM 596 C CA . ILE A 1 76 ? -6.964 2.358 -8.247 1.00 86.00 76 ILE A CA 1
ATOM 597 C C . ILE A 1 76 ? -7.855 3.352 -8.990 1.00 86.00 76 ILE A C 1
ATOM 599 O O . ILE A 1 76 ? -8.817 2.948 -9.643 1.00 86.00 76 ILE A O 1
ATOM 603 N N . HIS A 1 77 ? -7.488 4.634 -8.973 1.00 84.19 77 HIS A N 1
ATOM 604 C CA . HIS A 1 77 ? -8.209 5.677 -9.690 1.00 84.19 77 HIS A CA 1
ATOM 605 C C . HIS A 1 77 ? -8.204 5.461 -11.210 1.00 84.19 77 HIS A C 1
ATOM 607 O O . HIS A 1 77 ? -9.222 5.672 -11.867 1.00 84.19 77 HIS A O 1
ATOM 613 N N . ALA A 1 78 ? -7.097 4.971 -11.770 1.00 81.94 78 ALA A N 1
ATOM 614 C CA . ALA A 1 78 ? -6.988 4.607 -13.181 1.00 81.94 78 ALA A CA 1
ATOM 615 C C . ALA A 1 78 ? -7.753 3.318 -13.551 1.00 81.94 78 ALA A C 1
ATOM 617 O O . ALA A 1 78 ? -7.840 2.971 -14.730 1.00 81.94 78 ALA A O 1
ATOM 618 N N . GLY A 1 79 ? -8.341 2.618 -12.574 1.00 81.38 79 GLY A N 1
ATOM 619 C CA . GLY A 1 79 ? -9.179 1.442 -12.801 1.00 81.38 79 GLY A CA 1
ATOM 620 C C . GLY A 1 79 ? -8.408 0.127 -12.889 1.00 81.38 79 GLY A C 1
ATOM 621 O O . GLY A 1 79 ? -8.818 -0.765 -13.639 1.00 81.38 79 GLY A O 1
ATOM 622 N N . ILE A 1 80 ? -7.302 -0.013 -12.145 1.00 82.44 80 ILE A N 1
ATOM 623 C CA . ILE A 1 80 ? -6.611 -1.302 -12.010 1.00 82.44 80 ILE A CA 1
ATOM 624 C C . ILE A 1 80 ? -7.602 -2.377 -11.542 1.00 82.44 80 ILE A C 1
ATOM 626 O O . ILE A 1 80 ? -8.430 -2.143 -10.666 1.00 82.44 80 ILE A O 1
ATOM 630 N N . LYS A 1 81 ? -7.547 -3.573 -12.135 1.00 82.38 81 LYS A N 1
ATOM 631 C CA . LYS A 1 81 ? -8.535 -4.631 -11.839 1.00 82.38 81 LYS A CA 1
ATOM 632 C C . LYS A 1 81 ? -8.231 -5.447 -10.586 1.00 82.38 81 LYS A C 1
ATOM 634 O O . LYS A 1 81 ? -9.128 -6.096 -10.055 1.00 82.38 81 LYS A O 1
ATOM 639 N N . LYS A 1 82 ? -6.968 -5.491 -10.166 1.00 82.94 82 LYS A N 1
ATOM 640 C CA . LYS A 1 82 ? -6.490 -6.253 -9.009 1.00 82.94 82 LYS A CA 1
ATOM 641 C C . LYS A 1 82 ? -5.303 -5.532 -8.396 1.00 82.94 82 LYS A C 1
ATOM 643 O O . LYS A 1 82 ? -4.469 -5.026 -9.137 1.00 82.94 82 LYS A O 1
ATOM 648 N N . ILE A 1 83 ? -5.219 -5.550 -7.072 1.00 85.94 83 ILE A N 1
ATOM 649 C CA . ILE A 1 83 ? -4.066 -5.026 -6.331 1.00 85.94 83 ILE A CA 1
ATOM 650 C C . ILE A 1 83 ? -3.326 -6.108 -5.541 1.00 85.94 83 ILE A C 1
ATOM 652 O O . ILE A 1 83 ? -2.268 -5.814 -5.019 1.00 85.94 83 ILE A O 1
ATOM 656 N N . TYR A 1 84 ? -3.862 -7.330 -5.433 1.00 85.88 84 TYR A N 1
ATOM 657 C CA . TYR A 1 84 ? -3.281 -8.493 -4.730 1.00 85.88 84 TYR A CA 1
ATOM 658 C C . TYR A 1 84 ? -2.942 -8.333 -3.238 1.00 85.88 84 TYR A C 1
ATOM 660 O O . TYR A 1 84 ? -2.753 -9.332 -2.558 1.00 85.88 84 TYR A O 1
ATOM 668 N N . VAL A 1 85 ? -2.931 -7.111 -2.716 1.00 90.00 85 VAL A N 1
ATOM 669 C CA . VAL A 1 85 ? -2.811 -6.798 -1.296 1.00 90.00 85 VAL A CA 1
ATOM 670 C C . VAL A 1 85 ? -4.191 -6.866 -0.654 1.00 90.00 85 VAL A C 1
ATOM 672 O O . VAL A 1 85 ? -5.140 -6.273 -1.169 1.00 90.00 85 VAL A O 1
ATOM 675 N N . GLY A 1 86 ? -4.285 -7.556 0.479 1.00 91.75 86 GLY A N 1
ATOM 676 C CA . GLY A 1 86 ? -5.472 -7.584 1.322 1.00 91.75 86 GLY A CA 1
ATOM 677 C C . GLY A 1 86 ? -5.114 -7.779 2.799 1.00 91.75 86 GLY A C 1
ATOM 678 O O . GLY A 1 86 ? -3.931 -7.831 3.152 1.00 91.75 86 GLY A O 1
ATOM 679 N N . PRO A 1 87 ? -6.123 -7.894 3.676 1.00 94.44 87 PRO A N 1
ATOM 680 C CA . PRO A 1 87 ? -5.912 -8.155 5.095 1.00 94.44 87 PRO A CA 1
ATOM 681 C C . PRO A 1 87 ? -5.090 -9.429 5.326 1.00 94.44 87 PRO A C 1
ATOM 683 O O . PRO A 1 87 ? -5.360 -10.470 4.728 1.00 94.44 87 PRO A O 1
ATOM 686 N N . GLY A 1 88 ? -4.087 -9.349 6.199 1.00 93.19 88 GLY A N 1
ATOM 687 C CA . GLY A 1 88 ? -3.179 -10.452 6.523 1.00 93.19 88 GLY A CA 1
ATOM 688 C C . GLY A 1 88 ? -2.017 -10.651 5.545 1.00 93.19 88 GLY A C 1
ATOM 689 O O . GLY A 1 88 ? -1.121 -11.437 5.846 1.00 93.19 88 GLY A O 1
ATOM 690 N N . SER A 1 89 ? -1.990 -9.948 4.407 1.00 90.75 89 SER A N 1
ATOM 691 C CA . SER A 1 89 ? -0.895 -10.074 3.440 1.00 90.75 89 SER A CA 1
ATOM 692 C C . SER A 1 89 ? 0.428 -9.543 3.997 1.00 90.75 89 SER A C 1
ATOM 694 O O . SER A 1 89 ? 0.482 -8.499 4.650 1.00 90.75 89 SER A O 1
ATOM 696 N N . ASN A 1 90 ? 1.523 -10.221 3.669 1.00 89.06 90 ASN A N 1
ATOM 697 C CA . ASN A 1 90 ? 2.874 -9.718 3.876 1.00 89.06 90 ASN A CA 1
ATOM 698 C C . ASN A 1 90 ? 3.369 -9.089 2.570 1.00 89.06 90 ASN A C 1
ATOM 700 O O . ASN A 1 90 ? 3.539 -9.768 1.555 1.00 89.06 90 ASN A O 1
ATOM 704 N N . VAL A 1 91 ? 3.585 -7.781 2.588 1.00 88.31 91 VAL A N 1
ATOM 705 C CA . VAL A 1 91 ? 3.944 -6.987 1.415 1.00 88.31 91 VAL A CA 1
ATOM 706 C C . VAL A 1 91 ? 5.402 -6.580 1.509 1.00 88.31 91 VAL A C 1
ATOM 708 O O . VAL A 1 91 ? 5.837 -6.048 2.526 1.00 88.31 91 VAL A O 1
ATOM 711 N N . LEU A 1 92 ? 6.147 -6.774 0.429 1.00 85.56 92 LEU A N 1
ATOM 712 C CA . LEU A 1 92 ? 7.489 -6.234 0.273 1.00 85.56 92 LEU A CA 1
ATOM 713 C C . LEU A 1 92 ? 7.440 -5.028 -0.655 1.00 85.56 92 LEU A C 1
ATOM 715 O O . LEU A 1 92 ? 7.219 -5.162 -1.856 1.00 85.56 92 LEU A O 1
ATOM 719 N N . TYR A 1 93 ? 7.612 -3.849 -0.075 1.00 86.50 93 TYR A N 1
ATOM 720 C CA . TYR A 1 93 ? 7.564 -2.569 -0.755 1.00 86.50 93 TYR A CA 1
ATOM 721 C C . TYR A 1 93 ? 8.982 -2.065 -1.050 1.00 86.50 93 TYR A C 1
ATOM 723 O O . TYR A 1 93 ? 9.801 -1.908 -0.142 1.00 86.50 93 TYR A O 1
ATOM 731 N N . VAL A 1 94 ? 9.261 -1.798 -2.325 1.00 82.25 94 VAL A N 1
ATOM 732 C CA . VAL A 1 94 ? 10.527 -1.224 -2.800 1.00 82.25 94 VAL A CA 1
ATOM 733 C C . VAL A 1 94 ? 10.246 0.203 -3.284 1.00 82.25 94 VAL A C 1
ATOM 735 O O . VAL A 1 94 ? 9.715 0.353 -4.388 1.00 82.25 94 VAL A O 1
ATOM 738 N N . PRO A 1 95 ? 10.546 1.245 -2.484 1.00 81.31 95 PRO A N 1
ATOM 739 C CA . PRO A 1 95 ? 10.336 2.633 -2.885 1.00 81.31 95 PRO A CA 1
ATOM 740 C C . PRO A 1 95 ? 11.262 3.038 -4.030 1.00 81.31 95 PRO A C 1
ATOM 742 O O . PRO A 1 95 ? 12.435 2.659 -4.041 1.00 81.31 95 PRO A O 1
ATOM 745 N N . GLY A 1 96 ? 10.763 3.879 -4.937 1.00 74.88 96 GLY A N 1
ATOM 746 C CA . GLY A 1 96 ? 11.602 4.612 -5.889 1.00 74.88 96 GLY A CA 1
ATOM 747 C C . GLY A 1 96 ? 11.950 6.027 -5.458 1.00 74.88 96 GLY A C 1
ATOM 748 O O . GLY A 1 96 ? 12.907 6.590 -5.982 1.00 74.88 96 GLY A O 1
ATOM 749 N N . ASP A 1 97 ? 11.216 6.590 -4.499 1.00 77.12 97 ASP A N 1
ATOM 750 C CA . ASP A 1 97 ? 11.439 7.942 -4.001 1.00 77.12 97 ASP A CA 1
ATOM 751 C C . ASP A 1 97 ? 11.051 8.092 -2.517 1.00 77.12 97 ASP A C 1
ATOM 753 O O . ASP A 1 97 ? 10.431 7.218 -1.899 1.00 77.12 97 ASP A O 1
ATOM 757 N N . ASP A 1 98 ? 11.425 9.234 -1.942 1.00 77.81 98 ASP A N 1
ATOM 758 C CA . ASP A 1 98 ? 11.217 9.542 -0.526 1.00 77.81 98 ASP A CA 1
ATOM 759 C C . ASP A 1 98 ? 9.760 9.934 -0.198 1.00 77.81 98 ASP A C 1
ATOM 761 O O . ASP A 1 98 ? 9.399 10.062 0.971 1.00 77.81 98 ASP A O 1
ATOM 765 N N . SER A 1 99 ? 8.879 10.099 -1.190 1.00 76.19 99 SER A N 1
ATOM 766 C CA . SER A 1 99 ? 7.451 10.392 -0.976 1.00 76.19 99 SER A CA 1
ATOM 767 C C . SER A 1 99 ? 6.605 9.141 -0.687 1.00 76.19 99 SER A C 1
ATOM 769 O O . SER A 1 99 ? 5.400 9.227 -0.442 1.00 76.19 99 SER A O 1
ATOM 771 N N . CYS A 1 100 ? 7.246 7.972 -0.608 1.00 84.75 100 CYS A N 1
ATOM 772 C CA . CYS A 1 100 ? 6.614 6.668 -0.423 1.00 84.75 100 CYS A CA 1
ATOM 773 C C . CYS A 1 100 ? 5.800 6.469 0.871 1.00 84.75 100 CYS A C 1
ATOM 775 O O . CYS A 1 100 ? 4.987 5.541 0.941 1.00 84.75 100 CYS A O 1
ATOM 777 N N . ALA A 1 101 ? 5.974 7.321 1.889 1.00 88.25 101 ALA A N 1
ATOM 778 C CA . ALA A 1 101 ? 5.316 7.178 3.192 1.00 88.25 101 ALA A CA 1
ATOM 779 C C . ALA A 1 101 ? 3.779 7.107 3.089 1.00 88.25 101 ALA A C 1
ATOM 781 O O . ALA A 1 101 ? 3.154 6.324 3.805 1.00 88.25 101 ALA A O 1
ATOM 782 N N . PHE A 1 102 ? 3.165 7.847 2.156 1.00 86.94 102 PHE A N 1
ATOM 783 C CA . PHE A 1 102 ? 1.721 7.776 1.901 1.00 86.94 102 PHE A CA 1
ATOM 784 C C . PHE A 1 102 ? 1.291 6.380 1.453 1.00 86.94 102 PHE A C 1
ATOM 786 O O . PHE A 1 102 ? 0.406 5.774 2.057 1.00 86.94 102 PHE A O 1
ATOM 793 N N . THR A 1 103 ? 1.957 5.835 0.434 1.00 89.75 103 THR A N 1
ATOM 794 C CA . THR A 1 103 ? 1.665 4.496 -0.092 1.00 89.75 103 THR A CA 1
ATOM 795 C C . THR A 1 103 ? 1.863 3.423 0.976 1.00 89.75 103 THR A C 1
ATOM 797 O O . THR A 1 103 ? 0.992 2.572 1.147 1.00 89.75 103 THR A O 1
ATOM 800 N N . ILE A 1 104 ? 2.951 3.496 1.750 1.00 92.12 104 ILE A N 1
ATOM 801 C CA . ILE A 1 104 ? 3.223 2.561 2.853 1.00 92.12 104 ILE A CA 1
ATOM 802 C C . ILE A 1 104 ? 2.120 2.643 3.918 1.00 92.12 104 ILE A C 1
ATOM 804 O O . ILE A 1 104 ? 1.684 1.615 4.431 1.00 92.12 104 ILE A O 1
ATOM 808 N N . SER A 1 105 ? 1.626 3.846 4.222 1.00 91.62 105 SER A N 1
ATOM 809 C CA . SER A 1 105 ? 0.545 4.035 5.192 1.00 91.62 105 SER A CA 1
ATOM 810 C C . SER A 1 105 ? -0.764 3.369 4.750 1.00 91.62 105 SER A C 1
ATOM 812 O O . SER A 1 105 ? -1.428 2.740 5.571 1.00 91.62 105 SER A O 1
ATOM 814 N N . TYR A 1 106 ? -1.105 3.446 3.458 1.00 91.88 106 TYR A N 1
ATOM 815 C CA . TYR A 1 106 ? -2.279 2.773 2.900 1.00 91.88 106 TYR A CA 1
ATOM 816 C C . TYR A 1 106 ? -2.100 1.256 2.893 1.00 91.88 106 TYR A C 1
ATOM 818 O O . TYR A 1 106 ? -3.015 0.534 3.271 1.00 91.88 106 TYR A O 1
ATOM 826 N N . LEU A 1 107 ? -0.916 0.766 2.511 1.00 93.62 107 LEU A N 1
ATOM 827 C CA . LEU A 1 107 ? -0.605 -0.664 2.555 1.00 93.62 107 LEU A CA 1
ATOM 828 C C . LEU A 1 107 ? -0.718 -1.211 3.982 1.00 93.62 107 LEU A C 1
ATOM 830 O O . LEU A 1 107 ? -1.352 -2.240 4.178 1.00 93.62 107 LEU A O 1
ATOM 834 N N . SER A 1 108 ? -0.173 -0.501 4.971 1.00 94.31 108 SER A N 1
ATOM 835 C CA . SER A 1 108 ? -0.274 -0.867 6.388 1.00 94.31 108 SER A CA 1
ATOM 836 C C . SER A 1 108 ? -1.727 -0.965 6.866 1.00 94.31 108 SER A C 1
ATOM 838 O O . SER A 1 108 ? -2.079 -1.929 7.547 1.00 94.31 108 SER A O 1
ATOM 840 N N . ASP A 1 109 ? -2.576 -0.007 6.486 1.00 93.56 109 ASP A N 1
ATOM 841 C CA . ASP A 1 109 ? -4.003 -0.043 6.810 1.00 93.56 109 ASP A CA 1
ATOM 842 C C . ASP A 1 109 ? -4.705 -1.256 6.165 1.00 93.56 109 ASP A C 1
ATOM 844 O O . ASP A 1 109 ? -5.504 -1.926 6.819 1.00 93.56 109 ASP A O 1
ATOM 848 N N . ILE A 1 110 ? -4.399 -1.556 4.895 1.00 94.75 110 ILE A N 1
ATOM 849 C CA . ILE A 1 110 ? -5.013 -2.660 4.135 1.00 94.75 110 ILE A CA 1
ATOM 850 C C . ILE A 1 110 ? -4.619 -4.022 4.716 1.00 94.75 110 ILE A C 1
ATOM 852 O O . ILE A 1 110 ? -5.491 -4.867 4.918 1.00 94.75 110 ILE A O 1
ATOM 856 N N . VAL A 1 111 ? -3.326 -4.246 4.988 1.00 95.38 111 VAL A N 1
ATOM 857 C CA . VAL A 1 111 ? -2.846 -5.533 5.525 1.00 95.38 111 VAL A CA 1
ATOM 858 C C . VAL A 1 111 ? -3.280 -5.753 6.973 1.00 95.38 111 VAL A C 1
ATOM 860 O O . VAL A 1 111 ? -3.424 -6.894 7.414 1.00 95.38 111 VAL A O 1
ATOM 863 N N . GLY A 1 112 ? -3.528 -4.674 7.715 1.00 93.25 112 GLY A N 1
ATOM 864 C CA . GLY A 1 112 ? -4.009 -4.737 9.086 1.00 93.25 112 GLY A CA 1
ATOM 865 C C . GLY A 1 112 ? -2.988 -5.324 10.066 1.00 93.25 112 GLY A C 1
ATOM 866 O O . GLY A 1 112 ? -1.786 -5.352 9.806 1.00 93.25 112 GLY A O 1
ATOM 867 N N . LYS A 1 113 ? -3.477 -5.780 11.226 1.00 92.94 113 LYS A N 1
ATOM 868 C CA . LYS A 1 113 ? -2.633 -6.248 12.345 1.00 92.94 113 LYS A CA 1
ATOM 869 C C . LYS A 1 113 ? -1.986 -7.615 12.106 1.00 92.94 113 LYS A C 1
ATOM 871 O O . LYS A 1 113 ? -0.972 -7.915 12.727 1.00 92.94 113 LYS A O 1
ATOM 876 N N . ASP A 1 114 ? -2.574 -8.428 11.231 1.00 92.50 114 ASP A N 1
ATOM 877 C CA . ASP A 1 114 ? -2.121 -9.800 10.970 1.00 92.50 114 ASP A CA 1
ATOM 878 C C . ASP A 1 114 ? -1.088 -9.883 9.831 1.00 92.50 114 ASP A C 1
ATOM 880 O O . ASP A 1 114 ? -0.32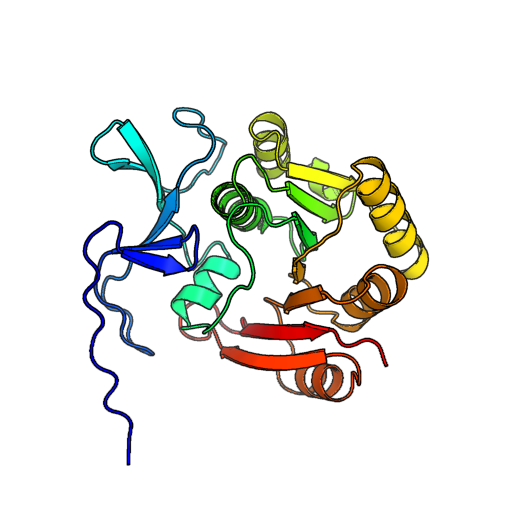8 -10.857 9.741 1.00 92.50 114 ASP A O 1
ATOM 884 N N . GLY A 1 115 ? -1.055 -8.857 8.976 1.00 93.12 115 GLY A N 1
ATOM 885 C CA . GLY A 1 115 ? -0.102 -8.707 7.882 1.00 93.12 115 GLY A CA 1
ATOM 886 C C . GLY A 1 115 ? 1.048 -7.763 8.227 1.00 93.12 115 GLY A C 1
ATOM 887 O O . GLY A 1 115 ? 1.099 -7.179 9.310 1.00 93.12 115 GLY A O 1
ATOM 888 N N . MET A 1 116 ? 1.993 -7.620 7.301 1.00 92.88 116 MET A N 1
ATOM 889 C CA . MET A 1 116 ? 3.211 -6.840 7.528 1.00 92.88 116 MET A CA 1
ATOM 890 C C . MET A 1 116 ? 3.692 -6.172 6.244 1.00 92.88 116 MET A C 1
ATOM 892 O O . MET A 1 116 ? 3.637 -6.771 5.174 1.00 92.88 116 MET A O 1
ATOM 896 N N . VAL A 1 117 ? 4.186 -4.940 6.340 1.00 93.31 117 VAL A N 1
ATOM 897 C CA . VAL A 1 117 ? 4.792 -4.206 5.224 1.00 93.31 117 VAL A CA 1
ATOM 898 C C . VAL A 1 117 ? 6.289 -4.077 5.471 1.00 93.31 117 VAL A C 1
ATOM 900 O O . VAL A 1 117 ? 6.728 -3.349 6.360 1.00 93.31 117 VAL A O 1
ATOM 903 N N . PHE A 1 118 ? 7.083 -4.772 4.668 1.00 89.88 118 PHE A N 1
ATOM 904 C CA . PHE A 1 118 ? 8.536 -4.685 4.668 1.00 89.88 118 PHE A CA 1
ATOM 905 C C . PHE A 1 118 ? 8.976 -3.638 3.653 1.00 89.88 118 PHE A C 1
ATOM 907 O O . PHE A 1 118 ? 8.683 -3.765 2.469 1.00 89.88 118 PHE A O 1
ATOM 914 N N . VAL A 1 119 ? 9.678 -2.604 4.101 1.00 89.38 119 VAL A N 1
ATOM 915 C CA . VAL A 1 119 ? 10.150 -1.505 3.253 1.00 89.38 119 VAL A CA 1
ATOM 916 C C . VAL A 1 119 ? 11.635 -1.702 2.991 1.00 89.38 119 VAL A C 1
ATOM 918 O O . VAL A 1 119 ? 12.460 -1.440 3.865 1.00 89.38 119 VAL A O 1
ATOM 921 N N . ALA A 1 120 ? 11.970 -2.183 1.796 1.00 83.81 120 ALA A N 1
ATOM 922 C CA . ALA A 1 120 ? 13.343 -2.440 1.378 1.00 83.81 120 ALA A CA 1
ATOM 923 C C . ALA A 1 120 ? 13.926 -1.203 0.690 1.00 83.81 120 ALA A C 1
ATOM 925 O O . ALA A 1 120 ? 13.711 -0.993 -0.503 1.00 83.81 120 ALA A O 1
ATOM 926 N N . ALA A 1 121 ? 14.656 -0.377 1.440 1.00 80.75 121 ALA A N 1
ATOM 927 C CA . ALA A 1 121 ? 15.204 0.877 0.924 1.00 80.75 121 ALA A CA 1
ATOM 928 C C . ALA A 1 121 ? 16.604 1.189 1.464 1.00 80.75 121 ALA A C 1
ATOM 930 O O . ALA A 1 121 ? 17.089 0.568 2.414 1.00 80.75 121 ALA A O 1
ATOM 931 N N . LYS A 1 122 ? 17.260 2.172 0.840 1.00 82.00 122 LYS A N 1
ATOM 932 C CA . LYS A 1 122 ? 18.552 2.685 1.306 1.00 82.00 122 LYS A CA 1
ATOM 933 C C . LYS A 1 122 ? 18.406 3.386 2.652 1.00 82.00 122 LYS A C 1
ATOM 935 O O . LYS A 1 122 ? 17.354 3.938 2.968 1.00 82.00 122 LYS A O 1
ATOM 940 N N . GLN A 1 123 ? 19.504 3.429 3.404 1.00 82.62 123 GLN A N 1
ATOM 941 C CA . GLN A 1 123 ? 19.556 4.084 4.713 1.00 82.62 123 GLN A CA 1
ATOM 942 C C . GLN A 1 123 ? 19.168 5.572 4.658 1.00 82.62 123 GLN A C 1
ATOM 944 O O . GLN A 1 123 ? 18.678 6.101 5.650 1.00 82.62 123 GLN A O 1
ATOM 949 N N . ASP A 1 124 ? 19.334 6.231 3.510 1.00 84.12 124 ASP A N 1
ATOM 950 C CA . ASP A 1 124 ? 18.970 7.640 3.320 1.00 84.12 124 ASP A CA 1
ATOM 951 C C . ASP A 1 124 ? 17.478 7.911 3.570 1.00 84.12 124 ASP A C 1
ATOM 953 O O . ASP A 1 124 ? 17.134 8.981 4.067 1.00 84.12 124 ASP A O 1
ATOM 957 N N . LEU A 1 125 ? 16.600 6.917 3.366 1.00 85.25 125 LEU A N 1
ATOM 958 C CA . LEU A 1 125 ? 15.170 7.046 3.665 1.00 85.25 125 LEU A CA 1
ATOM 959 C C . LEU A 1 125 ? 14.910 7.310 5.161 1.00 85.25 125 LEU A C 1
ATOM 961 O O . LEU A 1 125 ? 13.920 7.944 5.522 1.00 85.25 125 LEU A O 1
ATOM 965 N N . MET A 1 126 ? 15.830 6.905 6.043 1.00 86.62 126 MET A N 1
ATOM 966 C CA . MET A 1 126 ? 15.767 7.195 7.481 1.00 86.62 126 MET A CA 1
ATOM 967 C C . MET A 1 126 ? 16.040 8.667 7.821 1.00 86.62 126 MET A C 1
ATOM 969 O O . MET A 1 126 ? 15.972 9.032 8.989 1.00 86.62 126 MET A O 1
ATOM 973 N N . GLN A 1 127 ? 16.347 9.520 6.840 1.00 88.31 127 GLN A N 1
ATOM 974 C CA . GLN A 1 127 ? 16.397 10.976 7.013 1.00 88.31 127 GLN A CA 1
ATOM 975 C C . GLN A 1 127 ? 15.018 11.624 6.805 1.00 88.31 127 GLN A C 1
ATOM 977 O O . GLN A 1 127 ? 14.821 12.794 7.131 1.00 88.31 127 GLN A O 1
ATOM 982 N N . ASN A 1 128 ? 14.047 10.872 6.278 1.00 87.94 128 ASN A N 1
ATOM 983 C CA . ASN A 1 128 ? 12.703 11.363 6.039 1.00 87.94 128 ASN A CA 1
ATOM 984 C C . ASN A 1 128 ? 11.848 11.270 7.312 1.00 87.94 128 ASN A C 1
ATOM 986 O O . ASN A 1 128 ? 11.460 10.186 7.753 1.00 87.94 128 ASN A O 1
ATOM 990 N N . ASN A 1 129 ? 11.488 12.429 7.867 1.00 87.44 129 ASN A N 1
ATOM 991 C CA . ASN A 1 129 ? 10.667 12.526 9.077 1.00 87.44 129 ASN A CA 1
ATOM 992 C C . ASN A 1 129 ? 9.298 11.835 8.949 1.00 87.44 129 ASN A C 1
ATOM 994 O O . ASN A 1 129 ? 8.805 11.287 9.935 1.00 87.44 129 ASN A O 1
ATOM 998 N N . ASN A 1 130 ? 8.695 11.823 7.756 1.00 85.88 130 ASN A N 1
ATOM 999 C CA . ASN A 1 130 ? 7.400 11.177 7.525 1.00 85.88 130 ASN A CA 1
ATOM 1000 C C . ASN A 1 130 ? 7.541 9.658 7.613 1.00 85.88 130 ASN A C 1
ATOM 1002 O O . ASN A 1 130 ? 6.697 8.991 8.208 1.00 85.88 130 ASN A O 1
ATOM 1006 N N . PHE A 1 131 ? 8.632 9.117 7.067 1.00 88.81 131 PHE A N 1
ATOM 1007 C CA . PHE A 1 131 ? 8.931 7.694 7.157 1.00 88.81 131 PHE A CA 1
ATOM 1008 C C . PHE A 1 131 ? 9.252 7.271 8.596 1.00 88.81 131 PHE A C 1
ATOM 1010 O O . PHE A 1 131 ? 8.689 6.297 9.088 1.00 88.81 131 PHE A O 1
ATOM 1017 N N . ILE A 1 132 ? 10.077 8.041 9.312 1.00 89.69 132 ILE A N 1
ATOM 1018 C CA . ILE A 1 132 ? 10.392 7.774 10.726 1.00 89.69 132 ILE A CA 1
ATOM 1019 C C . ILE A 1 132 ? 9.128 7.825 11.592 1.00 89.69 132 ILE A C 1
ATOM 1021 O O . ILE A 1 132 ? 8.902 6.934 12.409 1.00 89.69 132 ILE A O 1
ATOM 1025 N N . GLY A 1 133 ? 8.288 8.848 11.408 1.00 87.56 133 GLY A N 1
ATOM 1026 C CA . GLY A 1 133 ? 7.012 8.962 12.115 1.00 87.56 133 GLY A CA 1
ATOM 1027 C C . GLY A 1 133 ? 6.119 7.751 11.856 1.00 87.56 133 GLY A C 1
ATOM 1028 O O . GLY A 1 133 ? 5.567 7.174 12.788 1.00 87.56 133 GLY A O 1
ATOM 1029 N N . LEU A 1 134 ? 6.056 7.303 10.601 1.00 88.94 134 LEU A N 1
ATOM 1030 C CA . LEU A 1 134 ? 5.305 6.119 10.211 1.00 88.94 134 LEU A CA 1
ATOM 1031 C C . LEU A 1 134 ? 5.804 4.845 10.913 1.00 88.94 134 LEU A C 1
ATOM 1033 O O . LEU A 1 134 ? 4.969 4.093 11.414 1.00 88.94 134 LEU A O 1
ATOM 1037 N N . LEU A 1 135 ? 7.121 4.625 10.987 1.00 90.00 135 LEU A N 1
ATOM 1038 C CA . LEU A 1 135 ? 7.716 3.472 11.681 1.00 90.00 135 LEU A CA 1
ATOM 1039 C C . LEU A 1 135 ? 7.446 3.491 13.190 1.00 90.00 135 LEU A C 1
ATOM 1041 O O . LEU A 1 135 ? 7.176 2.452 13.782 1.00 90.00 135 LEU A O 1
ATOM 1045 N N . ASN A 1 136 ? 7.494 4.669 13.814 1.00 88.69 136 ASN A N 1
ATOM 1046 C CA . ASN A 1 136 ? 7.257 4.803 15.253 1.00 88.69 136 ASN A CA 1
ATOM 1047 C C . ASN A 1 136 ? 5.789 4.560 15.635 1.00 88.69 136 ASN A C 1
ATOM 1049 O O . ASN A 1 136 ? 5.504 4.132 16.750 1.00 88.69 136 ASN A O 1
ATOM 1053 N N . THR A 1 137 ? 4.864 4.848 14.720 1.00 87.12 137 THR A N 1
ATOM 1054 C CA . THR A 1 137 ? 3.419 4.715 14.940 1.00 87.12 137 THR A CA 1
ATOM 1055 C C . THR A 1 137 ? 2.890 3.327 14.580 1.00 87.12 137 THR A C 1
ATOM 1057 O O . THR A 1 137 ? 1.901 2.882 15.156 1.00 87.12 137 THR A O 1
ATOM 1060 N N . ARG A 1 138 ? 3.512 2.622 13.626 1.00 89.44 138 ARG A N 1
ATOM 1061 C CA . ARG A 1 138 ? 2.959 1.383 13.059 1.00 89.44 138 ARG A CA 1
ATOM 1062 C C . ARG A 1 138 ? 3.856 0.184 13.304 1.00 89.44 138 ARG A C 1
ATOM 1064 O O . ARG A 1 138 ? 4.890 0.023 12.667 1.00 89.44 138 ARG A O 1
ATOM 1071 N N . SER A 1 139 ? 3.379 -0.723 14.148 1.00 91.31 139 SER A N 1
ATOM 1072 C CA . SER A 1 139 ? 4.060 -1.986 14.453 1.00 91.31 139 SER A CA 1
ATOM 1073 C C . SER A 1 139 ? 4.094 -2.975 13.285 1.00 91.31 139 SER A C 1
ATOM 1075 O O . SER A 1 139 ? 4.952 -3.852 13.257 1.00 91.31 139 SER A O 1
ATOM 1077 N N . ASN A 1 140 ? 3.185 -2.841 12.314 1.00 93.38 140 ASN A N 1
ATOM 1078 C CA . ASN A 1 140 ? 3.123 -3.704 11.134 1.00 93.38 140 ASN A CA 1
ATOM 1079 C C . ASN A 1 140 ? 3.958 -3.186 9.950 1.00 93.38 140 ASN A C 1
ATOM 1081 O O . ASN A 1 140 ? 3.825 -3.705 8.842 1.00 93.38 140 ASN A O 1
ATOM 1085 N N . VAL A 1 141 ? 4.808 -2.175 10.156 1.00 93.44 141 VAL A N 1
ATOM 1086 C CA . VAL A 1 141 ? 5.740 -1.683 9.137 1.00 93.44 141 VAL A CA 1
ATOM 1087 C C . VAL A 1 141 ? 7.168 -1.882 9.619 1.00 93.44 141 VAL A C 1
ATOM 1089 O O . VAL A 1 141 ? 7.550 -1.401 10.681 1.00 93.44 141 VAL A O 1
ATOM 1092 N N . GLN A 1 142 ? 7.975 -2.559 8.806 1.00 91.75 142 GLN A N 1
ATOM 1093 C CA . GLN A 1 142 ? 9.367 -2.844 9.113 1.00 91.75 142 GLN A CA 1
ATOM 1094 C C . GLN A 1 142 ? 10.284 -2.285 8.036 1.00 91.75 142 GLN A C 1
ATOM 1096 O O . GLN A 1 142 ? 10.192 -2.645 6.864 1.00 91.75 142 GLN A O 1
ATOM 1101 N N . PHE A 1 143 ? 11.229 -1.450 8.452 1.00 90.50 143 PHE A N 1
ATOM 1102 C CA . PHE A 1 143 ? 12.314 -1.021 7.585 1.00 90.50 143 PHE A CA 1
ATOM 1103 C C . PHE A 1 143 ? 13.354 -2.134 7.429 1.00 90.50 143 PHE A C 1
ATOM 1105 O O . PHE A 1 143 ? 13.795 -2.734 8.414 1.00 90.50 143 PHE A O 1
ATOM 1112 N N . VAL A 1 144 ? 13.755 -2.385 6.187 1.00 85.38 144 VAL A N 1
ATOM 1113 C CA . VAL A 1 144 ? 14.810 -3.321 5.814 1.00 85.38 144 VAL A CA 1
ATOM 1114 C C . VAL A 1 144 ? 15.871 -2.537 5.052 1.00 85.38 144 VAL A C 1
ATOM 1116 O O . VAL A 1 144 ? 15.686 -2.168 3.892 1.00 85.38 144 VAL A O 1
ATOM 1119 N N . ALA A 1 145 ? 16.981 -2.259 5.731 1.00 80.50 145 ALA A N 1
ATOM 1120 C CA . ALA A 1 145 ? 18.081 -1.498 5.160 1.00 80.50 145 ALA A CA 1
ATOM 1121 C C . ALA A 1 145 ? 18.784 -2.313 4.070 1.00 80.50 145 ALA A C 1
ATOM 1123 O O . ALA A 1 145 ? 19.465 -3.294 4.366 1.00 80.50 145 ALA A O 1
ATOM 1124 N N . VAL A 1 146 ? 18.665 -1.884 2.815 1.00 72.56 146 VAL A N 1
ATOM 1125 C CA . VAL A 1 146 ? 19.459 -2.425 1.707 1.00 72.56 146 VAL A CA 1
ATOM 1126 C C . VAL A 1 146 ? 20.638 -1.491 1.430 1.00 72.56 146 VAL A C 1
ATOM 1128 O O . VAL A 1 146 ? 20.469 -0.291 1.211 1.00 72.56 146 VAL A O 1
ATOM 1131 N N . GLY A 1 147 ? 21.861 -2.020 1.506 1.00 61.06 147 GLY A N 1
ATOM 1132 C CA . GLY A 1 147 ? 23.084 -1.239 1.289 1.00 61.06 147 GLY A CA 1
ATOM 1133 C C . GLY A 1 147 ? 23.297 -0.826 -0.175 1.00 61.06 147 GLY A C 1
ATOM 1134 O O . GLY A 1 147 ? 22.583 -1.267 -1.071 1.00 61.06 147 GLY A O 1
ATOM 1135 N N . ASN A 1 148 ? 24.350 -0.038 -0.435 1.00 51.72 148 ASN A N 1
ATOM 1136 C CA . ASN A 1 148 ? 24.860 0.279 -1.789 1.00 51.72 148 ASN A CA 1
ATOM 1137 C C . ASN A 1 148 ? 25.560 -0.915 -2.476 1.00 51.72 148 ASN A C 1
ATOM 1139 O O . ASN A 1 148 ? 26.361 -0.741 -3.394 1.00 51.72 148 ASN A O 1
ATOM 1143 N N . THR A 1 149 ? 25.323 -2.124 -1.988 1.00 45.12 149 THR A N 1
ATOM 1144 C CA . THR A 1 149 ? 25.924 -3.350 -2.492 1.00 45.12 149 THR A CA 1
ATOM 1145 C C . THR A 1 149 ? 25.258 -3.767 -3.803 1.00 45.12 149 THR A C 1
ATOM 1147 O O . THR A 1 149 ? 24.243 -3.201 -4.216 1.00 45.12 149 THR A O 1
ATOM 1150 N N . THR A 1 150 ? 25.858 -4.718 -4.514 1.00 48.75 150 THR A N 1
ATOM 1151 C CA . THR A 1 150 ? 25.318 -5.174 -5.800 1.00 48.75 150 THR A CA 1
ATOM 1152 C C . THR A 1 150 ? 23.890 -5.713 -5.629 1.00 48.75 150 THR A C 1
ATOM 1154 O O . THR A 1 150 ? 23.506 -6.126 -4.536 1.00 48.75 150 THR A O 1
ATOM 1157 N N . HIS A 1 151 ? 23.084 -5.737 -6.698 1.00 50.16 151 HIS A N 1
ATOM 1158 C CA . HIS A 1 151 ? 21.677 -6.175 -6.649 1.00 50.16 151 HIS A CA 1
ATOM 1159 C C . HIS A 1 151 ? 21.453 -7.546 -5.968 1.00 50.16 151 HIS A C 1
ATOM 1161 O O . HIS A 1 151 ? 20.376 -7.795 -5.434 1.00 50.16 151 HIS A O 1
ATOM 1167 N N . GLN A 1 152 ? 22.464 -8.422 -5.976 1.00 44.75 152 GLN A N 1
ATOM 1168 C CA . GLN A 1 152 ? 22.439 -9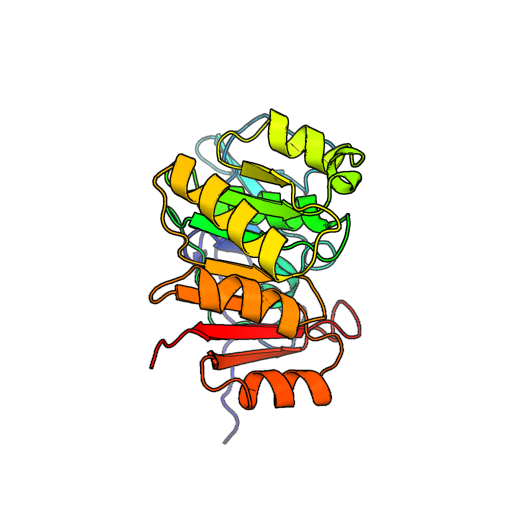.749 -5.350 1.00 44.75 152 GLN A CA 1
ATOM 1169 C C . GLN A 1 152 ? 22.538 -9.682 -3.818 1.00 44.75 152 GLN A C 1
ATOM 1171 O O . GLN A 1 152 ? 21.877 -10.445 -3.115 1.00 44.75 152 GLN A O 1
ATOM 1176 N N . ASP A 1 153 ? 23.291 -8.721 -3.290 1.00 53.38 153 ASP A N 1
ATOM 1177 C CA . ASP A 1 153 ? 23.475 -8.542 -1.850 1.00 53.38 153 ASP A CA 1
ATOM 1178 C C . ASP A 1 153 ? 22.217 -7.948 -1.196 1.00 53.38 153 ASP A 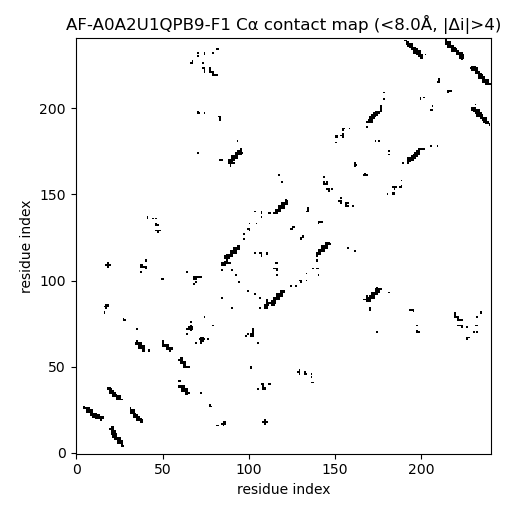C 1
ATOM 118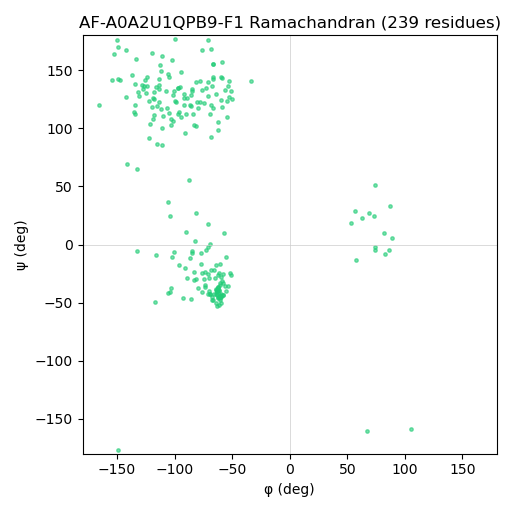0 O O . ASP A 1 153 ? 21.834 -8.348 -0.098 1.00 53.38 153 ASP A O 1
ATOM 1184 N N . SER A 1 154 ? 21.516 -7.038 -1.886 1.00 55.34 154 SER A N 1
ATOM 1185 C CA . SER A 1 154 ? 20.248 -6.467 -1.399 1.00 55.34 154 SER A CA 1
ATOM 1186 C C . SER A 1 154 ? 19.160 -7.534 -1.239 1.00 55.34 154 SER A C 1
ATOM 1188 O O . SER A 1 154 ? 18.379 -7.491 -0.293 1.00 55.34 154 SER A O 1
ATOM 1190 N N . ALA A 1 155 ? 19.140 -8.513 -2.144 1.00 58.34 155 ALA A N 1
ATOM 1191 C CA . ALA A 1 155 ? 18.183 -9.611 -2.168 1.00 58.34 155 ALA A CA 1
ATOM 1192 C C . ALA A 1 155 ? 18.362 -10.557 -0.970 1.00 58.34 155 ALA A C 1
ATOM 1194 O O . ALA A 1 155 ? 17.409 -10.830 -0.238 1.00 58.34 155 ALA A O 1
ATOM 1195 N N . ALA A 1 156 ? 19.606 -10.962 -0.707 1.00 60.91 156 ALA A N 1
ATOM 1196 C CA . ALA A 1 156 ? 19.952 -11.779 0.452 1.00 60.91 156 ALA A CA 1
ATOM 1197 C C . ALA A 1 156 ? 19.666 -11.061 1.781 1.00 60.91 156 ALA A C 1
ATOM 1199 O O . ALA A 1 156 ? 19.163 -11.680 2.718 1.00 60.91 156 ALA A O 1
ATOM 1200 N N . VAL A 1 157 ? 19.945 -9.755 1.868 1.00 63.97 157 VAL A N 1
ATOM 1201 C CA . VAL A 1 157 ? 19.627 -8.951 3.059 1.00 63.97 157 VAL A CA 1
ATOM 1202 C C . VAL A 1 157 ? 18.127 -8.955 3.328 1.00 63.97 157 VAL A C 1
ATOM 1204 O O . VAL A 1 157 ? 17.719 -9.238 4.452 1.00 63.97 157 VAL A O 1
ATOM 1207 N N . CYS A 1 158 ? 17.298 -8.722 2.309 1.00 64.81 158 CYS A N 1
ATOM 1208 C CA . CYS A 1 158 ? 15.855 -8.730 2.504 1.00 64.81 158 CYS A CA 1
ATOM 1209 C C . CYS A 1 158 ? 15.317 -10.099 2.879 1.00 64.81 158 CYS A C 1
ATOM 1211 O O . CYS A 1 158 ? 14.523 -10.176 3.811 1.00 64.81 158 CYS A O 1
ATOM 1213 N N . LYS A 1 159 ? 15.784 -11.171 2.235 1.00 66.38 159 LYS A N 1
ATOM 1214 C CA . LYS A 1 159 ? 15.394 -12.528 2.614 1.00 66.38 159 LYS A CA 1
ATOM 1215 C C . LYS A 1 159 ? 15.765 -12.846 4.052 1.00 66.38 159 LYS A C 1
ATOM 1217 O O . LYS A 1 159 ? 14.888 -13.220 4.811 1.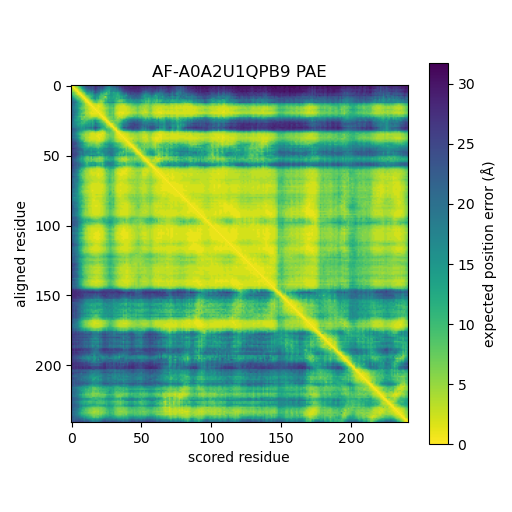00 66.38 159 LYS A O 1
ATOM 1222 N N . ASN A 1 160 ? 17.006 -12.597 4.462 1.00 65.75 160 ASN A N 1
ATOM 1223 C CA . ASN A 1 160 ? 17.421 -12.831 5.844 1.00 65.75 160 ASN A CA 1
ATOM 1224 C C . ASN A 1 160 ? 16.590 -12.004 6.832 1.00 65.75 160 ASN A C 1
ATOM 1226 O O . ASN A 1 160 ? 16.168 -12.514 7.866 1.00 65.75 160 ASN A O 1
ATOM 1230 N N . SER A 1 161 ? 16.324 -10.731 6.521 1.00 66.75 161 SER A N 1
ATOM 1231 C CA . SER A 1 161 ? 15.473 -9.890 7.360 1.00 66.75 161 SER A CA 1
ATOM 1232 C C . SER A 1 161 ? 14.051 -10.432 7.455 1.00 66.75 161 SER A C 1
ATOM 1234 O O . SER A 1 161 ? 13.539 -10.492 8.560 1.00 66.75 161 SER A O 1
ATOM 1236 N N . ILE A 1 162 ? 13.436 -10.852 6.349 1.00 69.44 162 ILE A N 1
ATOM 1237 C CA . ILE A 1 162 ? 12.061 -11.372 6.299 1.00 69.44 162 ILE A CA 1
ATOM 1238 C C . ILE A 1 162 ? 11.959 -12.758 6.960 1.00 69.44 162 ILE A C 1
ATOM 1240 O O . ILE A 1 162 ? 11.049 -12.990 7.758 1.00 69.44 162 ILE A O 1
ATOM 1244 N N . ASP A 1 163 ? 12.920 -13.646 6.698 1.00 71.75 163 ASP A N 1
ATOM 1245 C CA . ASP A 1 163 ? 13.020 -14.983 7.292 1.00 71.75 163 ASP A CA 1
ATOM 1246 C C . ASP A 1 163 ? 13.163 -14.898 8.818 1.00 71.75 163 ASP A C 1
ATOM 1248 O O . ASP A 1 163 ? 12.571 -15.704 9.536 1.00 71.75 163 ASP A O 1
ATOM 1252 N N . ASN A 1 164 ? 13.853 -13.873 9.339 1.00 70.88 164 ASN A N 1
ATOM 1253 C CA . ASN A 1 164 ? 13.923 -13.612 10.782 1.00 70.88 164 ASN A CA 1
ATOM 1254 C C . ASN A 1 164 ? 12.550 -13.302 11.406 1.00 70.88 164 ASN A C 1
ATOM 1256 O O . ASN A 1 164 ? 12.356 -13.558 12.594 1.00 70.88 164 ASN A O 1
ATOM 1260 N N . PHE A 1 165 ? 11.591 -12.783 10.633 1.00 70.56 165 PHE A N 1
ATOM 1261 C CA . PHE A 1 165 ? 10.204 -12.614 11.085 1.00 70.56 165 PHE A CA 1
ATOM 1262 C C . PHE A 1 165 ? 9.360 -13.883 10.899 1.00 70.56 165 PHE A C 1
ATOM 1264 O O . PHE A 1 165 ? 8.206 -13.914 11.328 1.00 70.56 165 PHE A O 1
ATOM 1271 N N . GLY A 1 166 ? 9.899 -14.933 10.269 1.00 72.06 166 GLY A N 1
ATOM 1272 C CA . GLY A 1 166 ? 9.183 -16.179 9.988 1.00 72.06 166 GLY A CA 1
ATOM 1273 C C . GLY A 1 166 ? 7.986 -15.993 9.052 1.00 72.06 166 GLY A C 1
ATOM 1274 O O . GLY A 1 166 ? 7.045 -16.788 9.088 1.00 72.06 166 GLY A O 1
ATOM 1275 N N . LYS A 1 167 ? 7.982 -14.923 8.247 1.00 73.31 167 LYS A N 1
ATOM 1276 C CA . LYS A 1 167 ? 6.897 -14.579 7.323 1.00 73.31 167 LYS A CA 1
ATOM 1277 C C . LYS A 1 167 ? 7.307 -14.908 5.892 1.00 73.31 167 LYS A C 1
ATOM 1279 O O . LYS A 1 167 ? 8.450 -14.707 5.505 1.00 73.31 167 LYS A O 1
ATOM 1284 N N . LYS A 1 168 ? 6.350 -15.368 5.089 1.00 77.19 168 LYS A N 1
ATOM 1285 C CA . LYS A 1 168 ? 6.491 -15.423 3.629 1.00 77.19 168 LYS A CA 1
ATOM 1286 C C . LYS A 1 168 ? 5.858 -14.169 3.049 1.00 77.19 168 LYS A C 1
ATOM 1288 O O . LYS A 1 168 ? 4.785 -13.784 3.499 1.00 77.19 168 LYS A O 1
ATOM 1293 N N . ILE A 1 169 ? 6.521 -13.533 2.089 1.00 78.56 169 ILE A N 1
ATOM 1294 C CA . ILE A 1 169 ? 5.927 -12.417 1.343 1.00 78.56 169 ILE A CA 1
ATOM 1295 C C . ILE A 1 169 ? 4.854 -12.976 0.423 1.00 78.56 169 ILE A C 1
ATOM 1297 O O . ILE A 1 169 ? 5.081 -14.010 -0.187 1.00 78.56 169 ILE A O 1
ATOM 1301 N N . ASP A 1 170 ? 3.729 -12.285 0.306 1.00 81.56 170 ASP A N 1
ATOM 1302 C CA . ASP A 1 170 ? 2.635 -12.637 -0.601 1.00 81.56 170 ASP A CA 1
ATOM 1303 C C . ASP A 1 170 ? 2.640 -11.725 -1.835 1.00 81.56 170 ASP A C 1
ATOM 1305 O O . ASP A 1 170 ? 2.379 -12.165 -2.959 1.00 81.56 170 ASP A O 1
ATOM 1309 N N . VAL A 1 171 ? 2.976 -10.445 -1.620 1.00 82.00 171 VAL A N 1
ATOM 1310 C CA . VAL A 1 171 ? 2.931 -9.400 -2.645 1.00 82.00 171 VAL A CA 1
ATOM 1311 C C . VAL A 1 171 ? 4.224 -8.603 -2.671 1.00 82.00 171 VAL A C 1
ATOM 1313 O O . VAL A 1 171 ? 4.650 -8.043 -1.663 1.00 82.00 171 VAL A O 1
ATOM 1316 N N . LEU A 1 172 ? 4.813 -8.481 -3.855 1.00 79.50 172 LEU A N 1
ATOM 1317 C CA . LEU A 1 172 ? 5.839 -7.480 -4.124 1.00 79.50 172 LEU A CA 1
ATOM 1318 C C . LEU A 1 172 ? 5.182 -6.211 -4.670 1.00 79.50 172 LEU A C 1
ATOM 1320 O O . LEU A 1 172 ? 4.429 -6.295 -5.637 1.00 79.50 172 LEU A O 1
ATOM 1324 N N . PHE A 1 173 ? 5.504 -5.054 -4.098 1.00 81.94 173 PHE A N 1
ATOM 1325 C CA . PHE A 1 173 ? 5.082 -3.747 -4.588 1.00 81.94 173 PHE A CA 1
ATOM 1326 C C . PHE A 1 173 ? 6.313 -2.913 -4.967 1.00 81.94 173 PHE A C 1
ATOM 1328 O O . PHE A 1 173 ? 7.058 -2.471 -4.092 1.00 81.94 173 PHE A O 1
ATOM 1335 N N . CYS A 1 174 ? 6.544 -2.705 -6.265 1.00 76.88 174 CYS A N 1
ATOM 1336 C CA . CYS A 1 174 ? 7.755 -2.040 -6.765 1.00 76.88 174 CYS A CA 1
ATOM 1337 C C . CYS A 1 174 ? 7.495 -0.673 -7.381 1.00 76.88 174 CYS A C 1
ATOM 1339 O O . CYS A 1 174 ? 6.882 -0.559 -8.435 1.00 76.88 174 CYS A O 1
ATOM 1341 N N . ASP A 1 175 ? 8.070 0.343 -6.760 1.00 74.06 175 ASP A N 1
ATO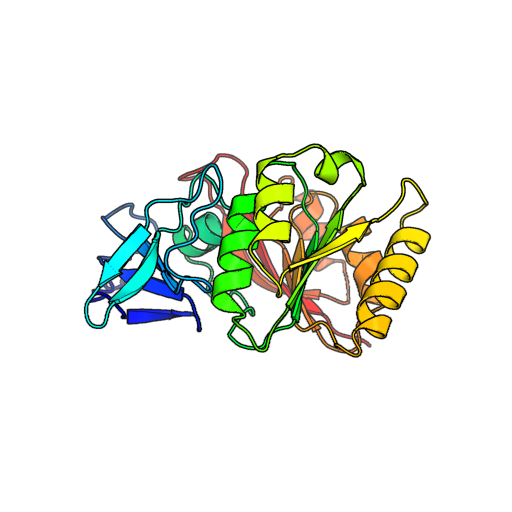M 1342 C CA . ASP A 1 175 ? 7.902 1.738 -7.135 1.00 74.06 175 ASP A CA 1
ATOM 1343 C C . ASP A 1 175 ? 9.133 2.303 -7.877 1.00 74.06 175 ASP A C 1
ATOM 1345 O O . ASP A 1 175 ? 9.437 3.488 -7.821 1.00 74.06 175 ASP A O 1
ATOM 1349 N N . VAL A 1 176 ? 9.908 1.422 -8.514 1.00 68.19 176 VAL A N 1
ATOM 1350 C CA . VAL A 1 176 ? 11.173 1.742 -9.190 1.00 68.19 176 VAL A CA 1
ATOM 1351 C C . VAL A 1 176 ? 11.060 1.488 -10.690 1.00 68.19 176 VAL A C 1
ATOM 1353 O O . VAL A 1 176 ? 10.626 0.417 -11.107 1.00 68.19 176 VAL A O 1
ATOM 1356 N N . GLY A 1 177 ? 11.554 2.421 -11.508 1.00 51.78 177 GLY A N 1
ATOM 1357 C CA . GLY A 1 177 ? 11.577 2.300 -12.974 1.00 51.78 177 GLY A CA 1
ATOM 1358 C C . GLY A 1 177 ? 12.545 1.251 -13.551 1.00 51.78 177 GLY A C 1
ATOM 1359 O O . GLY A 1 177 ? 12.618 1.101 -14.767 1.00 51.78 177 GLY A O 1
ATOM 1360 N N . TYR A 1 178 ? 13.292 0.517 -12.713 1.00 55.59 178 TYR A N 1
ATOM 1361 C CA . TYR A 1 178 ? 14.227 -0.534 -13.140 1.00 55.59 178 TYR A CA 1
ATOM 1362 C C . TYR A 1 178 ? 13.717 -1.919 -12.733 1.00 55.59 178 TYR A C 1
ATOM 1364 O O . TYR A 1 178 ? 14.091 -2.477 -11.697 1.00 55.59 178 TYR A O 1
ATOM 1372 N N . VAL A 1 179 ? 12.874 -2.489 -13.592 1.00 49.06 179 VAL A N 1
ATOM 1373 C CA . VAL A 1 179 ? 12.267 -3.818 -13.435 1.00 49.06 179 VAL A CA 1
ATOM 1374 C C . VAL A 1 179 ? 13.314 -4.913 -13.190 1.00 49.06 179 VAL A C 1
ATOM 1376 O O . VAL A 1 179 ? 13.078 -5.813 -12.387 1.00 49.06 179 VAL A O 1
ATOM 1379 N N . ASP A 1 180 ? 14.492 -4.825 -13.816 1.00 49.62 180 ASP A N 1
ATOM 1380 C CA . ASP A 1 180 ? 15.560 -5.832 -13.699 1.00 49.62 180 ASP A CA 1
ATOM 1381 C C . ASP A 1 180 ? 16.080 -6.015 -12.260 1.00 49.62 180 ASP A C 1
ATOM 1383 O O . ASP A 1 180 ? 16.439 -7.128 -11.855 1.00 49.62 180 ASP A O 1
ATOM 1387 N N . GLN A 1 181 ? 16.101 -4.936 -11.470 1.00 47.59 181 GLN A N 1
ATOM 1388 C CA . GLN A 1 181 ? 16.544 -4.965 -10.075 1.00 47.59 181 GLN A CA 1
ATOM 1389 C C . GLN A 1 181 ? 15.472 -5.572 -9.163 1.00 47.59 181 GLN A C 1
ATOM 1391 O O . GLN A 1 181 ? 15.798 -6.397 -8.309 1.00 47.59 181 GLN A O 1
ATOM 1396 N N . ALA A 1 182 ? 14.200 -5.231 -9.392 1.00 48.47 182 ALA A N 1
ATOM 1397 C CA . ALA A 1 182 ? 13.065 -5.858 -8.717 1.00 48.47 182 ALA A CA 1
ATOM 1398 C C . ALA A 1 182 ? 12.946 -7.354 -9.067 1.00 48.47 182 ALA A C 1
ATOM 1400 O O . ALA A 1 182 ? 12.680 -8.178 -8.200 1.00 48.47 182 ALA A O 1
ATOM 1401 N N . HIS A 1 183 ? 13.218 -7.728 -10.320 1.00 52.19 183 HIS A N 1
ATOM 1402 C CA . HIS A 1 183 ? 13.173 -9.106 -10.807 1.00 52.19 183 HIS A CA 1
ATOM 1403 C C . HIS A 1 183 ? 14.212 -10.020 -10.141 1.00 52.19 183 HIS A C 1
ATOM 1405 O O . HIS A 1 183 ? 13.839 -11.080 -9.648 1.00 52.19 183 HIS A O 1
ATOM 1411 N N . ARG A 1 184 ? 15.499 -9.637 -10.093 1.00 50.25 184 ARG A N 1
ATOM 1412 C CA . ARG A 1 184 ? 16.544 -10.467 -9.446 1.00 50.25 184 ARG A CA 1
ATOM 1413 C C . ARG A 1 184 ? 16.286 -10.638 -7.958 1.00 50.25 184 ARG A C 1
ATOM 1415 O O . ARG A 1 184 ? 16.439 -11.723 -7.410 1.00 50.25 184 ARG A O 1
ATOM 1422 N N . PHE A 1 185 ? 15.835 -9.558 -7.335 1.00 50.66 185 PHE A N 1
ATOM 1423 C CA . PHE A 1 185 ? 15.408 -9.563 -5.953 1.00 50.66 185 PHE A CA 1
ATOM 1424 C C . PHE A 1 185 ? 14.258 -10.549 -5.709 1.00 50.66 185 PHE A C 1
ATOM 1426 O O . PHE A 1 185 ? 14.192 -11.154 -4.642 1.00 50.66 185 PHE A O 1
ATOM 1433 N N . VAL A 1 186 ? 13.398 -10.774 -6.709 1.00 51.06 186 VAL A N 1
ATOM 1434 C CA . VAL A 1 186 ? 12.279 -11.705 -6.588 1.00 51.06 186 VAL A CA 1
ATOM 1435 C C . VAL A 1 186 ? 12.645 -13.152 -6.909 1.00 51.06 186 VAL A C 1
ATOM 1437 O O . VAL A 1 186 ? 12.287 -14.069 -6.172 1.00 51.06 186 VAL A O 1
ATOM 1440 N N . HIS A 1 187 ? 13.345 -13.362 -8.020 1.00 49.38 187 HIS A N 1
ATOM 1441 C CA . HIS A 1 187 ? 13.693 -14.686 -8.527 1.00 49.38 187 HIS A CA 1
ATOM 1442 C C . HIS A 1 187 ? 14.441 -15.523 -7.480 1.00 49.38 187 HIS A C 1
ATOM 1444 O O . HIS A 1 187 ? 14.147 -16.701 -7.308 1.00 49.38 187 HIS A O 1
ATOM 1450 N N . ASP A 1 188 ? 15.353 -14.902 -6.730 1.00 50.03 188 ASP A N 1
ATOM 1451 C CA . ASP A 1 188 ? 16.203 -15.622 -5.779 1.00 50.03 188 ASP A CA 1
ATOM 1452 C C . ASP A 1 188 ? 15.536 -15.842 -4.401 1.00 50.03 188 ASP A C 1
ATOM 1454 O O . ASP A 1 188 ? 16.085 -16.553 -3.553 1.00 50.03 188 ASP A O 1
ATOM 1458 N N . ASN A 1 189 ? 14.356 -15.249 -4.151 1.00 50.12 189 ASN A N 1
ATOM 1459 C CA . ASN A 1 189 ? 13.785 -15.159 -2.798 1.00 50.12 189 ASN A CA 1
ATOM 1460 C C . ASN A 1 189 ? 12.305 -15.551 -2.657 1.00 50.12 189 ASN A C 1
ATOM 1462 O O . ASN A 1 189 ? 11.838 -15.620 -1.520 1.00 50.12 189 ASN A O 1
ATOM 1466 N N . PHE A 1 190 ? 11.564 -15.840 -3.737 1.00 54.62 190 PHE A N 1
ATOM 1467 C CA . PHE A 1 190 ? 10.115 -16.084 -3.638 1.00 54.62 190 PHE A CA 1
ATOM 1468 C C . PHE A 1 190 ? 9.616 -17.300 -4.424 1.00 54.62 190 PHE A C 1
ATOM 1470 O O . PHE A 1 190 ? 9.524 -17.278 -5.649 1.00 54.62 190 PHE A O 1
ATOM 1477 N N . GLU A 1 191 ? 9.172 -18.326 -3.697 1.00 49.03 191 GLU A N 1
ATOM 1478 C CA . GLU A 1 191 ? 8.437 -19.469 -4.241 1.00 49.03 191 GLU A CA 1
ATOM 1479 C C . GLU A 1 191 ? 6.940 -19.104 -4.379 1.00 49.03 191 GLU A C 1
ATOM 1481 O O . GLU A 1 191 ? 6.208 -19.122 -3.394 1.00 49.03 191 GLU A O 1
ATOM 1486 N N . ASN A 1 192 ? 6.470 -18.813 -5.602 1.00 50.31 192 ASN A N 1
ATOM 1487 C CA . ASN A 1 192 ? 5.043 -18.682 -5.990 1.00 50.31 192 ASN A CA 1
ATOM 1488 C C . ASN A 1 192 ? 4.251 -17.422 -5.557 1.00 50.31 192 ASN A C 1
ATOM 1490 O O . ASN A 1 192 ? 3.121 -17.542 -5.082 1.00 50.31 192 ASN A O 1
ATOM 1494 N N . ASN A 1 193 ? 4.766 -16.212 -5.809 1.00 57.09 193 ASN A N 1
ATOM 1495 C CA . ASN A 1 193 ? 4.129 -14.968 -5.339 1.00 57.09 193 ASN A CA 1
ATOM 1496 C C . ASN A 1 193 ? 3.508 -14.068 -6.423 1.00 57.09 193 ASN A C 1
ATOM 1498 O O . ASN A 1 193 ? 3.804 -14.165 -7.617 1.00 57.09 193 ASN A O 1
ATOM 1502 N N . GLN A 1 194 ? 2.622 -13.162 -5.994 1.00 56.88 194 GLN A N 1
ATOM 1503 C CA . GLN A 1 194 ? 1.954 -12.171 -6.844 1.00 56.88 194 GLN A CA 1
ATOM 1504 C C . GLN A 1 194 ? 2.709 -10.830 -6.823 1.00 56.88 194 GLN A C 1
ATOM 1506 O O . GLN A 1 194 ? 3.353 -10.472 -5.838 1.00 56.88 194 GLN A O 1
ATOM 1511 N N . ALA A 1 195 ? 2.660 -10.087 -7.930 1.00 57.22 195 ALA A N 1
ATOM 1512 C CA . ALA A 1 195 ? 3.419 -8.854 -8.123 1.00 57.22 195 ALA A CA 1
ATOM 1513 C C . ALA A 1 195 ? 2.505 -7.684 -8.476 1.00 57.22 195 ALA A C 1
ATOM 1515 O O . ALA A 1 195 ? 1.656 -7.775 -9.370 1.00 57.22 195 ALA A O 1
ATOM 1516 N N . VAL A 1 196 ? 2.760 -6.546 -7.851 1.00 54.69 196 VAL A N 1
ATOM 1517 C CA . VAL A 1 196 ? 2.232 -5.245 -8.243 1.00 54.69 196 VAL A CA 1
ATOM 1518 C C . VAL A 1 196 ? 3.443 -4.382 -8.562 1.00 54.69 196 VAL A C 1
ATOM 1520 O O . VAL A 1 196 ? 4.293 -4.144 -7.709 1.00 54.69 196 VAL A O 1
ATOM 1523 N N . VAL A 1 197 ? 3.557 -3.922 -9.802 1.00 56.06 197 VAL A N 1
ATOM 1524 C CA . VAL A 1 197 ? 4.643 -3.039 -10.243 1.00 56.06 197 VAL A CA 1
ATOM 1525 C C . VAL A 1 197 ? 4.039 -1.691 -10.632 1.00 56.06 197 VAL A C 1
ATOM 1527 O O . VAL A 1 197 ? 3.648 -1.479 -11.782 1.00 56.06 197 VAL A O 1
ATOM 1530 N N . PRO A 1 198 ? 3.878 -0.788 -9.661 1.00 51.09 198 PRO A N 1
ATOM 1531 C CA . PRO A 1 198 ? 3.351 0.550 -9.873 1.00 51.09 198 PRO A CA 1
ATOM 1532 C C . PRO A 1 198 ? 4.458 1.534 -10.238 1.00 51.09 198 PRO A C 1
ATOM 1534 O O . PRO A 1 198 ? 4.606 2.558 -9.594 1.00 51.09 198 PRO A O 1
ATOM 1537 N N . ASP A 1 199 ? 5.219 1.235 -11.282 1.00 49.00 199 ASP A N 1
ATOM 1538 C CA . ASP A 1 199 ? 5.955 2.232 -12.055 1.00 49.00 199 ASP A CA 1
ATOM 1539 C C . ASP A 1 199 ? 6.411 1.571 -13.363 1.00 49.00 199 ASP A C 1
ATOM 1541 O O . ASP A 1 199 ? 7.126 0.571 -13.346 1.00 49.00 199 ASP A O 1
ATOM 1545 N N . VAL A 1 200 ? 5.983 2.103 -14.510 1.00 44.97 200 VAL A N 1
ATOM 1546 C CA . VAL A 1 200 ? 6.657 1.859 -15.798 1.00 44.97 200 VAL A CA 1
ATOM 1547 C C . VAL A 1 200 ? 6.814 3.209 -16.483 1.00 44.97 200 VAL A C 1
ATOM 1549 O O . VAL A 1 200 ? 6.270 3.466 -17.555 1.00 44.97 200 VAL A O 1
ATOM 1552 N N . SER A 1 201 ? 7.613 4.080 -15.877 1.00 38.97 201 SER A N 1
ATOM 1553 C CA . SER A 1 201 ? 8.102 5.330 -16.472 1.00 38.97 201 SER A CA 1
ATOM 1554 C C . SER A 1 201 ? 8.867 5.140 -17.803 1.00 38.97 201 SER A C 1
ATOM 1556 O O . SER A 1 201 ? 9.418 6.090 -18.347 1.00 38.97 201 SER A O 1
ATOM 1558 N N . ILE A 1 202 ? 8.859 3.942 -18.410 1.00 41.03 202 ILE A N 1
ATOM 1559 C CA . ILE A 1 202 ? 9.387 3.672 -19.751 1.00 41.03 202 ILE A CA 1
ATOM 1560 C C . ILE A 1 202 ? 8.482 2.664 -20.496 1.00 41.03 202 ILE A C 1
ATOM 1562 O O . ILE A 1 202 ? 8.827 1.507 -20.735 1.00 41.03 202 ILE A O 1
ATOM 1566 N N . PHE A 1 203 ? 7.278 3.121 -20.851 1.00 42.50 203 PHE A N 1
ATOM 1567 C CA . PHE A 1 203 ? 6.125 2.316 -21.294 1.00 42.50 203 PHE A CA 1
ATOM 1568 C C . PHE A 1 203 ? 6.369 1.313 -22.439 1.00 42.50 203 PHE A C 1
ATOM 1570 O O . PHE A 1 203 ? 5.637 0.339 -22.553 1.00 42.50 203 PHE A O 1
ATOM 1577 N N . LEU A 1 204 ? 7.368 1.507 -23.304 1.00 44.06 204 LEU A N 1
ATOM 1578 C CA . LEU A 1 204 ? 7.571 0.621 -24.461 1.00 44.06 204 LEU A CA 1
ATOM 1579 C C . LEU A 1 204 ? 8.758 -0.327 -24.303 1.00 44.06 204 LEU A C 1
ATOM 1581 O O . LEU A 1 204 ? 8.636 -1.503 -24.638 1.00 44.06 204 LEU A O 1
ATOM 1585 N N . SER A 1 205 ? 9.890 0.145 -23.776 1.00 50.12 205 SER A N 1
ATOM 1586 C CA . SER A 1 205 ? 11.064 -0.716 -23.608 1.00 50.12 205 SER A CA 1
ATOM 1587 C C . SER A 1 205 ? 10.960 -1.603 -22.369 1.00 50.12 205 SER A C 1
ATOM 1589 O O . SER A 1 205 ? 11.350 -2.762 -22.440 1.00 50.12 205 SER A O 1
ATOM 1591 N N . GLU A 1 206 ? 10.401 -1.118 -21.256 1.00 54.41 206 GLU A N 1
ATOM 1592 C CA . GLU A 1 206 ? 10.286 -1.910 -20.021 1.00 54.41 206 GLU A CA 1
ATOM 1593 C C . GLU A 1 206 ? 9.068 -2.837 -20.027 1.00 54.41 206 GLU A C 1
ATOM 1595 O O . GLU A 1 206 ? 9.142 -3.940 -19.495 1.00 54.41 206 GLU A O 1
ATOM 1600 N N . GLN A 1 207 ? 7.968 -2.472 -20.700 1.00 52.78 207 GLN A N 1
ATOM 1601 C CA . GLN A 1 207 ? 6.867 -3.418 -20.920 1.00 52.78 207 GLN A CA 1
ATOM 1602 C C . GLN A 1 207 ? 7.326 -4.602 -21.783 1.00 52.78 207 GLN A C 1
ATOM 1604 O O . GLN A 1 207 ? 6.973 -5.742 -21.479 1.00 52.78 207 GLN A O 1
ATOM 1609 N N . ALA A 1 208 ? 8.128 -4.346 -22.824 1.00 57.50 208 ALA A N 1
ATOM 1610 C CA . ALA A 1 208 ? 8.739 -5.405 -23.620 1.00 57.50 208 ALA A CA 1
ATOM 1611 C C . ALA A 1 208 ? 9.658 -6.279 -22.755 1.00 57.50 208 ALA A C 1
ATOM 1613 O O . ALA A 1 208 ? 9.502 -7.494 -22.769 1.00 57.50 208 ALA A O 1
ATOM 1614 N N . LYS A 1 209 ? 10.509 -5.684 -21.905 1.00 58.16 209 LYS A N 1
ATOM 1615 C CA . LYS A 1 209 ? 11.349 -6.435 -20.953 1.00 58.16 209 LYS A CA 1
ATOM 1616 C C . LYS A 1 209 ? 10.532 -7.273 -19.967 1.00 58.16 209 LYS A C 1
ATOM 1618 O O . LYS A 1 209 ? 10.835 -8.443 -19.784 1.00 58.16 209 LYS A O 1
ATOM 1623 N N . LEU A 1 210 ? 9.456 -6.728 -19.393 1.00 56.53 210 LEU A N 1
ATOM 1624 C CA . LEU A 1 210 ? 8.532 -7.457 -18.511 1.00 56.53 210 LEU A CA 1
ATOM 1625 C C . LEU A 1 210 ? 7.825 -8.615 -19.225 1.00 56.53 210 LEU A C 1
ATOM 1627 O O . LEU A 1 210 ? 7.581 -9.650 -18.611 1.00 56.53 210 LEU A O 1
ATOM 1631 N N . GLN A 1 211 ? 7.470 -8.446 -20.500 1.00 57.09 211 GLN A N 1
ATOM 1632 C CA . GLN A 1 211 ? 6.886 -9.510 -21.324 1.00 57.09 211 GLN A CA 1
ATOM 1633 C C . GLN A 1 211 ? 7.930 -10.548 -21.764 1.00 57.09 211 GLN A C 1
ATOM 1635 O O . GLN A 1 211 ? 7.591 -11.717 -21.945 1.00 57.09 211 GLN A O 1
ATOM 1640 N N . GLU A 1 212 ? 9.189 -10.140 -21.915 1.00 55.81 212 GLU A N 1
ATOM 1641 C CA . GLU A 1 212 ? 10.338 -11.012 -22.171 1.00 55.81 212 GLU A CA 1
ATOM 1642 C C . GLU A 1 212 ? 10.791 -11.764 -20.908 1.00 55.81 212 GLU A C 1
ATOM 1644 O O . GLU A 1 212 ? 11.351 -12.863 -21.012 1.00 55.81 212 GLU A O 1
ATOM 1649 N N . CYS A 1 213 ? 10.503 -11.236 -19.711 1.00 55.50 213 CYS A N 1
ATOM 1650 C CA . CYS A 1 213 ? 10.654 -11.952 -18.451 1.00 55.50 213 CYS A CA 1
ATOM 1651 C C . CYS A 1 213 ? 9.721 -13.171 -18.447 1.00 55.50 213 CYS A C 1
ATOM 1653 O O . CYS A 1 213 ? 8.547 -13.087 -18.095 1.00 55.50 213 CYS A O 1
ATOM 1655 N N . ARG A 1 214 ? 10.277 -14.347 -18.762 1.00 51.91 214 ARG A N 1
ATOM 1656 C CA . ARG A 1 214 ? 9.572 -15.647 -18.815 1.00 51.91 214 ARG A CA 1
ATOM 1657 C C . ARG A 1 214 ? 8.833 -16.041 -17.529 1.00 51.91 214 ARG A C 1
ATOM 1659 O O . ARG A 1 214 ? 8.068 -16.999 -17.539 1.00 51.91 214 ARG A O 1
ATOM 1666 N N . PHE A 1 215 ? 9.076 -15.318 -16.444 1.00 55.03 215 PHE A N 1
ATOM 1667 C CA . PHE A 1 215 ? 8.579 -15.602 -15.109 1.00 55.03 215 PHE A CA 1
ATOM 1668 C C . PHE A 1 215 ? 7.391 -14.726 -14.706 1.00 55.03 215 PHE A C 1
ATOM 1670 O O . PHE A 1 215 ? 6.776 -15.026 -13.694 1.00 55.03 215 PHE A O 1
ATOM 1677 N N . ILE A 1 216 ? 7.034 -13.666 -15.445 1.00 62.47 216 ILE A N 1
ATOM 1678 C CA . ILE A 1 216 ? 5.914 -12.784 -15.076 1.00 62.47 216 ILE A CA 1
ATOM 1679 C C . ILE A 1 216 ? 4.791 -12.920 -16.096 1.00 62.47 216 ILE A C 1
ATOM 1681 O O . ILE A 1 216 ? 4.952 -12.623 -17.277 1.00 62.47 216 ILE A O 1
ATOM 1685 N N . ARG A 1 217 ? 3.597 -13.287 -15.627 1.00 68.00 217 ARG A N 1
ATOM 1686 C CA . ARG A 1 217 ? 2.381 -13.140 -16.430 1.00 68.00 217 ARG A CA 1
ATOM 1687 C C . ARG A 1 217 ? 1.679 -11.856 -16.042 1.00 68.00 217 ARG A C 1
ATOM 1689 O O . ARG A 1 217 ? 1.135 -11.751 -14.944 1.00 68.00 217 ARG A O 1
ATOM 1696 N N . LEU A 1 218 ? 1.661 -10.899 -16.959 1.00 68.38 218 LEU A N 1
ATOM 1697 C CA . LEU A 1 218 ? 0.893 -9.671 -16.798 1.00 68.38 218 LEU A CA 1
ATOM 1698 C C . LEU A 1 218 ? -0.605 -9.954 -16.967 1.00 68.38 218 LEU A C 1
ATOM 1700 O O . LEU A 1 218 ? -1.024 -10.637 -17.903 1.00 68.38 218 LEU A O 1
ATOM 1704 N N . PHE A 1 219 ? -1.417 -9.404 -16.067 1.00 69.44 219 PHE A N 1
ATOM 1705 C CA . PHE A 1 219 ? -2.878 -9.491 -16.121 1.00 69.44 219 PHE A CA 1
ATOM 1706 C C . PHE A 1 219 ? -3.514 -8.191 -16.590 1.00 69.44 219 PHE A C 1
ATOM 1708 O O . PHE A 1 219 ? -4.497 -8.206 -17.331 1.00 69.44 219 PHE A O 1
ATOM 1715 N N . ASN A 1 220 ? -2.997 -7.063 -16.109 1.00 72.12 220 ASN A N 1
ATOM 1716 C CA . ASN A 1 220 ? -3.561 -5.756 -16.391 1.00 72.12 220 ASN A CA 1
ATOM 1717 C C . ASN A 1 220 ? -2.482 -4.679 -16.279 1.00 72.12 220 ASN A C 1
ATOM 1719 O O . ASN A 1 220 ? -1.630 -4.740 -15.396 1.00 72.12 220 ASN A O 1
ATOM 1723 N N . VAL A 1 221 ? -2.549 -3.711 -17.186 1.00 71.31 221 VAL A N 1
ATOM 1724 C CA . VAL A 1 221 ? -1.730 -2.502 -17.178 1.00 71.31 221 VAL A CA 1
ATOM 1725 C C . VAL A 1 221 ? -2.687 -1.323 -17.282 1.00 71.31 221 VAL A C 1
ATOM 1727 O O . VAL A 1 221 ? -3.618 -1.364 -18.092 1.00 71.31 221 VAL A O 1
ATOM 1730 N N . VAL A 1 222 ? -2.481 -0.303 -16.455 1.00 71.44 222 VAL A N 1
ATOM 1731 C CA . VAL A 1 222 ? -3.231 0.956 -16.501 1.00 71.44 222 VAL A CA 1
ATOM 1732 C C . VAL A 1 222 ? -2.268 2.126 -16.591 1.00 71.44 222 VAL A C 1
ATOM 1734 O O . VAL A 1 222 ? -1.262 2.175 -15.886 1.00 71.44 222 VAL A O 1
ATOM 1737 N N . THR A 1 223 ? -2.586 3.077 -17.460 1.00 71.62 223 THR A N 1
ATOM 1738 C CA . THR A 1 223 ? -1.843 4.331 -17.594 1.00 71.62 223 THR A CA 1
ATOM 1739 C C . THR A 1 223 ? -2.559 5.415 -16.795 1.00 71.62 223 THR A C 1
ATOM 1741 O O . THR A 1 223 ? -3.778 5.545 -16.884 1.00 71.62 223 THR A O 1
ATOM 1744 N N . ILE A 1 224 ? -1.812 6.200 -16.023 1.00 69.69 224 ILE A N 1
ATOM 1745 C CA . ILE A 1 224 ? -2.334 7.179 -15.059 1.00 69.69 224 ILE A CA 1
ATOM 1746 C C . ILE A 1 224 ? -2.147 8.612 -15.601 1.00 69.69 224 ILE A C 1
ATOM 1748 O O . ILE A 1 224 ? -1.886 9.562 -14.870 1.00 69.69 224 ILE A O 1
ATOM 1752 N N . THR A 1 225 ? -2.305 8.795 -16.913 1.00 60.75 225 THR A N 1
ATOM 1753 C CA . THR A 1 225 ? -2.040 10.069 -17.609 1.00 60.75 225 THR A CA 1
ATOM 1754 C C . THR A 1 225 ? -2.971 11.212 -17.217 1.00 60.75 225 THR A C 1
ATOM 1756 O O . THR A 1 225 ? -2.620 12.371 -17.420 1.00 60.75 225 THR A O 1
ATOM 1759 N N . SER A 1 226 ? -4.154 10.918 -16.675 1.00 62.69 226 SER A N 1
ATOM 1760 C CA . SER A 1 226 ? -5.137 11.934 -16.283 1.00 62.69 226 SER A CA 1
ATOM 1761 C C . SER A 1 226 ? -4.809 12.648 -14.969 1.00 62.69 226 SER A C 1
ATOM 1763 O O . SER A 1 226 ? -5.389 13.701 -14.711 1.00 62.69 226 SER A O 1
ATOM 1765 N N . LEU A 1 227 ? -3.916 12.089 -14.144 1.00 67.31 227 LEU A N 1
ATOM 1766 C CA . LEU A 1 227 ? -3.545 12.635 -12.833 1.00 67.31 227 LEU A CA 1
ATOM 1767 C C . LEU A 1 227 ? -2.076 13.040 -12.774 1.00 67.31 227 LEU A C 1
ATOM 1769 O O . LEU A 1 227 ? -1.765 14.148 -12.344 1.00 67.31 227 LEU A O 1
ATOM 1773 N N . VAL A 1 228 ? -1.186 12.147 -13.207 1.00 67.62 228 VAL A N 1
ATOM 1774 C CA . VAL A 1 228 ? 0.257 12.378 -13.209 1.00 67.62 228 VAL A CA 1
ATOM 1775 C C . VAL A 1 228 ? 0.806 11.895 -14.551 1.00 67.62 228 VAL A C 1
ATOM 1777 O O . VAL A 1 228 ? 0.724 10.700 -14.848 1.00 67.62 228 VAL A O 1
ATOM 1780 N N . PRO A 1 229 ? 1.331 12.796 -15.399 1.00 64.75 229 PRO A N 1
ATOM 1781 C CA . PRO A 1 229 ? 1.950 12.399 -16.657 1.00 64.75 229 PRO A CA 1
ATOM 1782 C C . PRO A 1 229 ? 3.016 11.320 -16.418 1.00 64.75 229 PRO A C 1
ATOM 1784 O O . PRO A 1 229 ? 3.748 11.388 -15.438 1.00 64.75 229 PRO A O 1
ATOM 1787 N N . GLU A 1 230 ? 3.091 10.332 -17.314 1.00 66.75 230 GLU A N 1
ATOM 1788 C CA . GLU A 1 230 ? 4.123 9.272 -17.331 1.00 66.75 230 GLU A CA 1
ATOM 1789 C C . GLU A 1 230 ? 4.008 8.167 -16.267 1.00 66.75 230 GLU A C 1
ATOM 1791 O O . GLU A 1 230 ? 4.727 7.173 -16.351 1.00 66.75 230 GLU A O 1
ATOM 1796 N N . TRP A 1 231 ? 3.067 8.253 -15.323 1.00 73.62 231 TRP A N 1
ATOM 1797 C CA . TRP A 1 231 ? 2.811 7.149 -14.397 1.00 73.62 231 TRP A CA 1
ATOM 1798 C C . TRP A 1 231 ? 1.984 6.036 -15.044 1.00 73.62 231 TRP A C 1
ATOM 1800 O O . TRP A 1 231 ? 0.994 6.269 -15.746 1.00 73.62 231 TRP A O 1
ATOM 1810 N N . CYS A 1 232 ? 2.334 4.794 -14.731 1.00 71.00 232 CYS A N 1
ATOM 1811 C CA . CYS A 1 232 ? 1.504 3.635 -15.020 1.00 71.00 232 CYS A CA 1
ATOM 1812 C C . CYS A 1 232 ? 1.762 2.512 -14.023 1.00 71.00 232 CYS A C 1
ATOM 1814 O O . CYS A 1 232 ? 2.776 2.490 -13.328 1.00 71.00 232 CYS A O 1
ATOM 1816 N N . CYS A 1 233 ? 0.843 1.559 -13.993 1.00 75.56 233 CYS A N 1
ATOM 1817 C CA . CYS A 1 233 ? 0.908 0.415 -13.107 1.00 75.56 233 CYS A CA 1
ATOM 1818 C C . CYS A 1 233 ? 0.645 -0.866 -13.882 1.00 75.56 233 CYS A C 1
ATOM 1820 O O . CYS A 1 233 ? -0.322 -0.959 -14.643 1.00 75.56 233 CYS A O 1
ATOM 1822 N N . ALA A 1 234 ? 1.514 -1.847 -13.672 1.00 74.19 234 ALA A N 1
ATOM 1823 C CA . ALA A 1 234 ? 1.403 -3.187 -14.203 1.00 74.19 234 ALA A CA 1
ATOM 1824 C C . ALA A 1 234 ? 1.191 -4.175 -13.054 1.00 74.19 234 ALA A C 1
ATOM 1826 O O . ALA A 1 234 ? 1.829 -4.107 -12.006 1.00 74.19 234 ALA A O 1
ATOM 1827 N N . VAL A 1 235 ? 0.284 -5.122 -13.258 1.00 75.25 235 VAL A N 1
ATOM 1828 C CA . VAL A 1 235 ? -0.069 -6.128 -12.258 1.00 75.25 235 VAL A CA 1
ATOM 1829 C C . VAL A 1 235 ? 0.104 -7.512 -12.862 1.00 75.25 235 VAL A C 1
ATOM 1831 O O . VAL A 1 235 ? -0.397 -7.791 -13.957 1.00 75.25 235 VAL A O 1
ATOM 1834 N N . GLY A 1 236 ? 0.804 -8.390 -12.144 1.00 73.62 236 GLY A N 1
ATOM 1835 C CA . GLY A 1 236 ? 1.217 -9.698 -12.640 1.00 73.62 236 GLY A CA 1
ATOM 1836 C C . GLY A 1 236 ? 1.342 -10.759 -11.549 1.00 73.62 236 GLY A C 1
ATOM 1837 O O . GLY A 1 236 ? 1.167 -10.492 -10.365 1.00 73.62 236 GLY A O 1
ATOM 1838 N N . SER A 1 237 ? 1.634 -11.991 -11.952 1.00 69.94 237 SER A N 1
ATOM 1839 C CA . SER A 1 237 ? 2.059 -13.058 -11.039 1.00 69.94 237 SER A CA 1
ATOM 1840 C C . SER A 1 237 ? 3.393 -13.626 -11.484 1.00 69.94 237 SER A C 1
ATOM 1842 O O . SER A 1 237 ? 3.622 -13.766 -12.690 1.00 69.94 237 SER A O 1
ATOM 1844 N N . PHE A 1 238 ? 4.230 -13.989 -10.515 1.00 65.50 238 PHE A N 1
ATOM 1845 C CA . PHE A 1 238 ? 5.456 -14.724 -10.772 1.00 65.50 238 PHE A CA 1
ATOM 1846 C C . PHE A 1 238 ? 5.158 -16.219 -10.933 1.00 65.50 238 PHE A C 1
ATOM 1848 O O . PHE A 1 238 ? 4.340 -16.787 -10.211 1.00 65.50 238 PHE A O 1
ATOM 1855 N N . TYR A 1 239 ? 5.834 -16.852 -11.882 1.00 56.66 239 TYR A N 1
ATOM 1856 C CA . TYR A 1 239 ? 5.859 -18.291 -12.097 1.00 56.66 239 TYR A CA 1
ATOM 1857 C C . TYR A 1 239 ? 7.292 -18.776 -11.916 1.00 56.66 239 TYR A C 1
ATOM 1859 O O . TYR A 1 239 ? 8.215 -18.202 -12.492 1.00 56.66 239 TYR A O 1
ATOM 1867 N N . HIS A 1 240 ? 7.471 -19.834 -11.131 1.00 50.59 240 HIS A N 1
ATOM 1868 C CA . HIS A 1 240 ? 8.674 -20.656 -11.201 1.00 50.59 240 HIS A CA 1
ATOM 1869 C C . HIS A 1 240 ? 8.481 -21.709 -12.309 1.00 50.59 240 HIS A C 1
ATOM 1871 O O . HIS A 1 240 ? 7.387 -22.278 -12.386 1.00 50.59 240 HIS A O 1
ATOM 1877 N N . PRO A 1 241 ? 9.468 -21.935 -13.195 1.00 48.38 241 PRO A N 1
ATOM 1878 C CA . PRO A 1 241 ? 9.454 -23.063 -14.123 1.00 48.38 241 PRO A CA 1
ATOM 1879 C C . PRO A 1 241 ? 9.586 -24.406 -13.404 1.00 48.38 241 PRO A C 1
ATOM 1881 O O . PRO A 1 241 ? 10.250 -24.448 -12.343 1.00 48.38 241 PRO A O 1
#

Solvent-accessible surface area (backbone atoms only — not comparable to full-atom values): 13278 Å² total; per-residue (Å²): 134,82,81,80,80,68,72,42,80,33,57,81,76,34,72,76,46,62,46,32,26,30,29,38,38,50,41,90,96,54,91,52,72,60,46,39,31,26,48,49,76,59,72,96,65,80,46,78,85,59,59,65,70,48,74,44,88,89,82,43,39,28,31,47,52,51,46,88,62,15,61,64,39,26,34,52,71,50,55,52,91,69,75,88,64,26,66,48,35,24,32,41,34,32,64,58,56,89,66,42,46,55,39,52,52,48,50,40,23,19,12,31,92,76,13,35,34,37,38,49,38,51,68,72,52,74,72,36,65,50,43,49,41,47,49,77,74,31,91,39,44,42,85,38,75,29,67,98,55,59,70,68,54,36,30,52,49,49,44,53,57,39,53,73,69,74,53,72,71,47,28,40,39,34,39,37,76,54,60,71,59,58,44,56,36,38,72,81,66,57,92,73,34,39,38,32,33,47,33,40,72,45,72,66,67,52,50,50,49,49,67,65,36,89,36,45,50,77,78,49,73,34,67,28,60,93,81,42,77,64,42,26,29,40,26,33,35,48,52,79,135

Sequence (241 aa):
MGDQIRPYYANFGTTLFDGVFLQGKMRAGTNETATYYTKKLEPGQDFPHDCEVVTIQDNVEYRVMNPILSKLAASIHAGIKKIYVGPGSNVLYVPGDDSCAFTISYLSDIVGKDGMVFVAAKQDLMQNNNFIGLLNTRSNVQFVAVGNTTHQDSAAVCKNSIDNFGKKIDVLFCDVGYVDQAHRFVHDNFENNQAVVPDVSIFLSEQAKLQECRFIRLFNVVTITSLVPEWCCAVGSFYHP

InterPro domains:
  IPR000692 rRNA 2'-O-methyltransferase fibrillarin-like [PF01269] (31-187)
  IPR000692 rRNA 2'-O-methyltransferase fibrillarin-like [SM01206] (14-240)
  IPR029063 S-adenosyl-L-methionine-dependent methyltransferase superfamily [G3DSA:3.40.50.150] (66-211)

Mean predicted aligned error: 10.39 Å

pLDDT: mean 71.2, std 16.67, range [29.22, 95.38]

Secondary structure (DSSP, 8-state):
-----PPEEEEEEEEEETTEEEEEEEBTTB--S-EEEEE-SSTT-PPTTPPPEEEETTTEEEEEE-TTT-HHHHHHHTT-S-----TT-EEEEE-SSGGGHHHHHHHHHHHTTTSEEEEEE-GGGGG-HHHHHHHHH-TTEEEEE--SS-HHHHHHHHHHHHHHTT----EEEE--S-HHHHHHHHHTT-SS-EEEE---SSTTHHHHHHHH-TTEEEEEEEE-TTTSTT-EEEEEEE---

Radius of gyration: 17.53 Å; Cα contacts (8 Å, |Δi|>4): 493; chains: 1; bounding box: 49×38×47 Å

Foldseek 3Di:
DDPPQDWDAFPFQPDPDAQKTWHFTDDQPDDGDIWIKGWQQDPPDDAPPFADWDQDPPRTIIGTQDLQLDLVSLQVNNPPNDDQQAALAAEEEEAPDLSCLSVQRSSLRGNHDNYAYEYQYAPVSVVRRSNVRSVVRGPRYHYQHQYPDPLQSSLVSVLVVCVVVVDAHAEYEYNHCDVVSVVSSDVVHHDKHWYKYWANLPVPPVVVVQVVPPFWDWDDKGDSCVRDNSTIIITTIGDDD

Nearest PDB structures (foldseek):
  2nnw-assembly1_B  TM=7.638E-01  e=1.370E-14  Pyrococcus furiosus
  5gin-assembly1_F  TM=7.825E-01  e=3.606E-14  Saccharolobus solfataricus
  7seb-assembly1_A  TM=7.849E-01  e=1.139E-13  Homo sap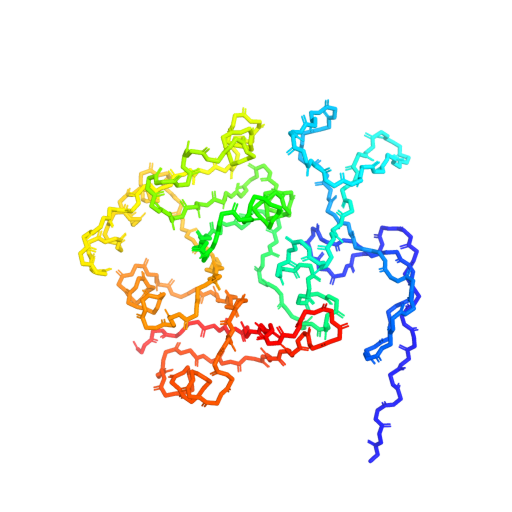iens
  7se8-assembly2_B  TM=7.918E-01  e=1.847E-13  Homo sapiens
  3id5-assembly1_F  TM=7.606E-01 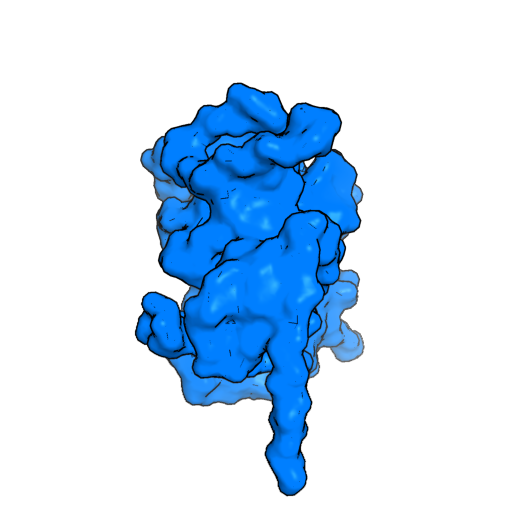 e=1.642E-14  Saccharolobus solfataricus

Organism: Artemisia annua (NCBI:txid35608)